Protein AF-A0A9E3TSV1-F1 (afdb_monomer)

Structure (mmCIF, N/CA/C/O backbone):
data_AF-A0A9E3TSV1-F1
#
_entry.id   AF-A0A9E3TSV1-F1
#
loop_
_atom_site.group_PDB
_atom_site.id
_atom_site.type_symbol
_atom_site.label_atom_id
_atom_site.label_alt_id
_atom_site.label_comp_id
_atom_site.label_asym_id
_atom_site.label_entity_id
_atom_site.label_seq_id
_atom_site.pdbx_PDB_ins_code
_atom_site.Cartn_x
_atom_site.Cartn_y
_atom_site.Cartn_z
_atom_site.occupancy
_atom_site.B_iso_or_equiv
_atom_site.auth_seq_id
_atom_site.auth_comp_id
_atom_site.auth_asym_id
_atom_site.auth_atom_id
_atom_site.pdbx_PDB_model_num
ATOM 1 N N . MET A 1 1 ? 39.739 -11.776 26.647 1.00 45.22 1 MET A N 1
ATOM 2 C CA . MET A 1 1 ? 40.502 -10.653 27.235 1.00 45.22 1 MET A CA 1
ATOM 3 C C . MET A 1 1 ? 39.520 -9.561 27.624 1.00 45.22 1 MET A C 1
ATOM 5 O O . MET A 1 1 ? 38.950 -8.926 26.751 1.00 45.22 1 MET A O 1
ATOM 9 N N . ALA A 1 2 ? 39.252 -9.423 28.921 1.00 38.94 2 ALA A N 1
ATOM 10 C CA . ALA A 1 2 ? 38.350 -8.419 29.477 1.00 38.94 2 ALA A CA 1
ATOM 11 C C . ALA A 1 2 ? 39.165 -7.205 29.941 1.00 38.94 2 ALA A C 1
ATOM 13 O O . ALA A 1 2 ? 40.192 -7.387 30.594 1.00 38.94 2 ALA A O 1
ATOM 14 N N . LYS A 1 3 ? 38.704 -5.981 29.655 1.00 47.94 3 LYS A N 1
ATOM 15 C CA . LYS A 1 3 ? 39.246 -4.773 30.289 1.00 47.94 3 LYS A CA 1
ATOM 16 C C . LYS A 1 3 ? 38.118 -3.946 30.897 1.00 47.94 3 LYS A C 1
ATOM 18 O O . LYS A 1 3 ? 37.393 -3.222 30.229 1.00 47.94 3 LYS A O 1
ATOM 23 N N . LYS A 1 4 ? 37.996 -4.144 32.205 1.00 44.44 4 LYS A N 1
ATOM 24 C CA . LYS A 1 4 ? 37.265 -3.368 33.202 1.00 44.44 4 LYS A CA 1
ATOM 25 C C . LYS A 1 4 ? 38.044 -2.073 33.455 1.00 44.44 4 LYS A C 1
ATOM 27 O O . LYS A 1 4 ? 39.245 -2.150 33.700 1.00 44.44 4 LYS A O 1
ATOM 32 N N . VAL A 1 5 ? 37.383 -0.917 33.444 1.00 55.44 5 VAL A N 1
ATOM 33 C CA . VAL A 1 5 ? 37.918 0.315 34.045 1.00 55.44 5 VAL A CA 1
ATOM 34 C C . VAL A 1 5 ? 36.864 0.900 34.977 1.00 55.44 5 VAL A C 1
ATOM 36 O O . VAL A 1 5 ? 35.665 0.853 34.718 1.00 55.44 5 VAL A O 1
ATOM 39 N N . VAL A 1 6 ? 37.368 1.314 36.131 1.00 48.25 6 VAL A N 1
ATOM 40 C CA . VAL A 1 6 ? 36.706 1.549 37.407 1.00 48.25 6 VAL A CA 1
ATOM 41 C C . VAL A 1 6 ? 36.537 3.054 37.650 1.00 48.25 6 VAL A C 1
ATOM 43 O O . VAL A 1 6 ? 37.326 3.862 37.175 1.00 48.25 6 VAL A O 1
ATOM 46 N N . ARG A 1 7 ? 35.488 3.360 38.422 1.00 49.97 7 ARG A N 1
ATOM 47 C CA . ARG A 1 7 ? 35.055 4.627 39.044 1.00 49.97 7 ARG A CA 1
ATOM 48 C C . ARG A 1 7 ? 36.145 5.504 39.689 1.00 49.97 7 ARG A C 1
ATOM 50 O O . ARG A 1 7 ? 37.043 4.965 40.327 1.00 49.97 7 ARG A O 1
ATOM 57 N N . ARG A 1 8 ? 35.868 6.817 39.764 1.00 36.94 8 ARG A N 1
ATOM 58 C CA . ARG A 1 8 ? 35.751 7.670 40.990 1.00 36.94 8 ARG A CA 1
ATOM 59 C C . ARG A 1 8 ? 35.320 9.083 40.548 1.00 36.94 8 ARG A C 1
ATOM 61 O O . ARG A 1 8 ? 35.826 9.524 39.529 1.00 36.94 8 ARG A O 1
ATOM 68 N N . GLY A 1 9 ? 34.287 9.726 41.107 1.00 36.03 9 GLY A N 1
ATOM 69 C CA . GLY A 1 9 ? 34.198 10.375 42.441 1.00 36.03 9 GLY A CA 1
ATOM 70 C C . GLY A 1 9 ? 34.283 11.904 42.220 1.00 36.03 9 GLY A C 1
ATOM 71 O O . GLY A 1 9 ? 34.920 12.291 41.252 1.00 36.03 9 GLY A O 1
ATOM 72 N N . GLU A 1 10 ? 33.710 12.863 42.946 1.00 36.84 10 GLU A N 1
ATOM 73 C CA . GLU A 1 10 ? 32.908 13.018 44.170 1.00 36.84 10 GLU A CA 1
ATOM 74 C C . GLU A 1 10 ? 32.405 14.489 44.190 1.00 36.84 10 GLU A C 1
ATOM 76 O O . GLU A 1 10 ? 32.941 15.324 43.462 1.00 36.84 10 GLU A O 1
ATOM 81 N N . GLY A 1 11 ? 31.459 14.806 45.086 1.00 35.88 11 GLY A N 1
ATOM 82 C CA . GLY A 1 11 ? 31.164 16.166 45.584 1.00 35.88 11 GLY A CA 1
ATOM 83 C C . GLY A 1 11 ? 29.898 16.809 44.998 1.00 35.88 11 GLY A C 1
ATOM 84 O O . GLY A 1 11 ? 29.701 16.795 43.793 1.00 35.88 11 GLY A O 1
ATOM 85 N N . GLY A 1 12 ? 28.977 17.396 45.762 1.00 35.94 12 GLY A N 1
ATOM 86 C CA . GLY A 1 12 ? 28.932 17.723 47.186 1.00 35.94 12 GLY A CA 1
ATOM 87 C C . GLY A 1 12 ? 27.579 18.380 47.518 1.00 35.94 12 GLY A C 1
ATOM 88 O O . GLY A 1 12 ? 26.866 18.835 46.626 1.00 35.94 12 GLY A O 1
ATOM 89 N N . GLU A 1 13 ? 27.235 18.350 48.802 1.00 40.41 13 GLU A N 1
ATOM 90 C CA . GLU A 1 13 ? 25.996 18.792 49.459 1.00 40.41 13 GLU A CA 1
ATOM 91 C C . GLU A 1 13 ? 25.586 20.259 49.237 1.00 40.41 13 GLU A C 1
ATOM 93 O O . GLU A 1 13 ? 26.436 21.138 49.130 1.00 40.41 13 GLU A O 1
ATOM 98 N N . ALA A 1 14 ? 24.281 20.539 49.373 1.00 40.69 14 ALA A N 1
ATOM 99 C CA . ALA A 1 14 ? 23.813 21.639 50.221 1.00 40.69 14 ALA A CA 1
ATOM 100 C C . ALA A 1 14 ? 22.362 21.425 50.688 1.00 40.69 14 ALA A C 1
ATOM 102 O O . ALA A 1 14 ? 21.467 21.060 49.929 1.00 40.69 14 ALA A O 1
ATOM 103 N N . VAL A 1 15 ? 22.191 21.673 51.981 1.00 41.03 15 VAL A N 1
ATOM 104 C CA . VAL A 1 15 ? 21.012 21.558 52.841 1.00 41.03 15 VAL A CA 1
ATOM 105 C C . VAL A 1 15 ? 20.066 22.753 52.654 1.00 41.03 15 VAL A C 1
ATOM 107 O O . VAL A 1 15 ? 20.521 23.879 52.472 1.00 41.03 15 VAL A O 1
ATOM 110 N N . GLY A 1 16 ? 18.756 22.532 52.799 1.00 38.97 16 GLY A N 1
ATOM 111 C CA . GLY A 1 16 ? 17.748 23.592 52.893 1.00 38.97 16 GLY A CA 1
ATOM 112 C C . GLY A 1 16 ? 16.517 23.141 53.679 1.00 38.97 16 GLY A C 1
ATOM 113 O O . GLY A 1 16 ? 15.603 22.542 53.125 1.00 38.97 16 GLY A O 1
ATOM 114 N N . SER A 1 17 ? 16.541 23.408 54.985 1.00 35.31 17 SER A N 1
ATOM 115 C CA . SER A 1 17 ? 15.476 23.199 55.975 1.00 35.31 17 SER A CA 1
ATOM 116 C C . SER A 1 17 ? 14.467 24.358 55.964 1.00 35.31 17 SER A C 1
ATOM 118 O O . SER A 1 17 ? 14.872 25.513 55.853 1.00 35.31 17 SER A O 1
ATOM 120 N N . GLY A 1 18 ? 13.173 24.069 56.137 1.00 37.28 18 GLY A N 1
ATOM 121 C CA . GLY A 1 18 ? 12.127 25.074 56.370 1.00 37.28 18 GLY A CA 1
ATOM 122 C C . GLY A 1 18 ? 10.747 24.434 56.547 1.00 37.28 18 GLY A C 1
ATOM 123 O O . GLY A 1 18 ? 10.148 23.983 55.578 1.00 37.28 18 GLY A O 1
ATOM 124 N N . GLY A 1 19 ? 10.293 24.338 57.800 1.00 37.25 19 GLY A N 1
ATOM 125 C CA . GLY A 1 19 ? 9.115 23.587 58.250 1.00 37.25 19 GLY A CA 1
ATOM 126 C C . GLY A 1 19 ? 7.728 24.213 57.986 1.00 37.25 19 GLY A C 1
ATOM 127 O O . GLY A 1 19 ? 7.607 25.201 57.264 1.00 37.25 19 GLY A O 1
ATOM 128 N N . PRO A 1 20 ? 6.667 23.611 58.566 1.00 43.06 20 PRO A N 1
ATOM 129 C CA . PRO A 1 20 ? 5.281 23.753 58.124 1.00 43.06 20 PRO A CA 1
ATOM 130 C C . PRO A 1 20 ? 4.513 24.848 58.882 1.00 43.06 20 PRO A C 1
ATOM 132 O O . PRO A 1 20 ? 4.603 24.955 60.103 1.00 43.06 20 PRO A O 1
ATOM 135 N N . GLY A 1 21 ? 3.698 25.619 58.160 1.00 38.06 21 GLY A N 1
ATOM 136 C CA . GLY A 1 21 ? 2.739 26.565 58.732 1.00 38.06 21 GLY A CA 1
ATOM 137 C C . GLY A 1 21 ? 1.307 26.083 58.525 1.00 38.06 21 GLY A C 1
ATOM 138 O O . GLY A 1 21 ? 0.791 26.136 57.413 1.00 38.06 21 GLY A O 1
ATOM 139 N N . ALA A 1 22 ? 0.670 25.623 59.599 1.00 40.12 22 ALA A N 1
ATOM 140 C CA . ALA A 1 22 ? -0.772 25.429 59.684 1.00 40.12 22 ALA A CA 1
ATOM 141 C C . ALA A 1 22 ? -1.413 26.704 60.249 1.00 40.12 22 ALA A C 1
ATOM 143 O O . ALA A 1 22 ? -1.036 27.123 61.340 1.00 40.12 22 ALA A O 1
ATOM 144 N N . VAL A 1 23 ? -2.397 27.289 59.554 1.00 44.28 23 VAL A N 1
ATOM 145 C CA . VAL A 1 23 ? -3.384 28.200 60.159 1.00 44.28 23 VAL A CA 1
ATOM 146 C C . VAL A 1 23 ? -4.762 27.945 59.536 1.00 44.28 23 VAL A C 1
ATOM 148 O O . VAL A 1 23 ? -4.936 27.905 58.322 1.00 44.28 23 VAL A O 1
ATOM 151 N N . THR A 1 24 ? -5.701 27.714 60.444 1.00 42.81 24 THR A N 1
ATOM 152 C CA . THR A 1 24 ? -7.135 27.395 60.374 1.00 42.81 24 THR A CA 1
ATOM 153 C C . THR A 1 24 ? -8.031 28.564 59.890 1.00 42.81 24 THR A C 1
ATOM 155 O O . THR A 1 24 ? -7.520 29.647 59.614 1.00 42.81 24 THR A O 1
ATOM 158 N N . PRO A 1 25 ? -9.359 28.355 59.727 1.00 44.09 25 PRO A N 1
ATOM 159 C CA . PRO A 1 25 ? -10.191 29.028 58.732 1.00 44.09 25 PRO A CA 1
ATOM 160 C C . PRO A 1 25 ? -10.832 30.327 59.234 1.00 44.09 25 PRO A C 1
ATOM 162 O O . PRO A 1 25 ? -11.142 30.473 60.415 1.00 44.09 25 PRO A O 1
ATOM 165 N N . VAL A 1 26 ? -11.122 31.237 58.302 1.00 47.62 26 VAL A N 1
ATOM 166 C CA . VAL A 1 26 ? -11.967 32.412 58.548 1.00 47.62 26 VAL A CA 1
ATOM 167 C C . VAL A 1 26 ? -13.401 32.075 58.149 1.00 47.62 26 VAL A C 1
ATOM 169 O O . VAL A 1 26 ? -13.743 32.000 56.971 1.00 47.62 26 VAL A O 1
ATOM 172 N N . THR A 1 27 ? -14.244 31.867 59.154 1.00 40.66 27 THR A N 1
ATOM 173 C CA . THR A 1 27 ? -15.702 31.958 59.052 1.00 40.66 27 THR A CA 1
ATOM 174 C C . THR A 1 27 ? -16.114 33.423 58.983 1.00 40.66 27 THR A C 1
ATOM 176 O O . THR A 1 27 ? -15.693 34.205 59.834 1.00 40.66 27 THR A O 1
ATOM 179 N N . ASN A 1 28 ? -16.995 33.781 58.049 1.00 43.16 28 ASN A N 1
ATOM 180 C CA . ASN A 1 28 ? -17.776 35.009 58.149 1.00 43.16 28 ASN A CA 1
ATOM 181 C C . ASN A 1 28 ? -19.247 34.701 57.807 1.00 43.16 28 ASN A C 1
ATOM 183 O O . ASN A 1 28 ? -19.528 34.311 56.672 1.00 43.16 28 ASN A O 1
ATOM 187 N N . PRO A 1 29 ? -20.178 34.807 58.772 1.00 48.12 29 PRO A N 1
ATOM 188 C CA . PRO A 1 29 ? -21.613 34.794 58.527 1.00 48.12 29 PRO A CA 1
ATOM 189 C C . PRO A 1 29 ? -22.121 36.233 58.342 1.00 48.12 29 PRO A C 1
ATOM 191 O O . PRO A 1 29 ? -21.523 37.150 58.886 1.00 48.12 29 PRO A O 1
ATOM 194 N N . LEU A 1 30 ? -23.216 36.399 57.595 1.00 40.94 30 LEU A N 1
ATOM 195 C CA . LEU A 1 30 ? -24.138 37.551 57.467 1.00 40.94 30 LEU A CA 1
ATOM 196 C C . LEU A 1 30 ? -24.486 37.704 55.976 1.00 40.94 30 LEU A C 1
ATOM 198 O O . LEU A 1 30 ? -23.606 37.657 55.130 1.00 40.94 30 LEU A O 1
ATOM 202 N N . ALA A 1 31 ? -25.707 37.965 55.541 1.00 42.84 31 ALA A N 1
ATOM 203 C CA . ALA A 1 31 ? -27.022 37.996 56.153 1.00 42.84 31 ALA A CA 1
ATOM 204 C C . ALA A 1 31 ? -28.009 38.069 54.977 1.00 42.84 31 ALA A C 1
ATOM 206 O O . ALA A 1 31 ? -27.686 38.596 53.911 1.00 42.84 31 ALA A O 1
ATOM 207 N N . ALA A 1 32 ? -29.203 37.528 55.187 1.00 45.44 32 ALA A N 1
ATOM 208 C CA . ALA A 1 32 ? -30.318 37.572 54.259 1.00 45.44 32 ALA A CA 1
ATOM 209 C C . ALA A 1 32 ? -30.683 39.005 53.835 1.00 45.44 32 ALA A C 1
ATOM 211 O O . ALA A 1 32 ? -30.654 39.930 54.650 1.00 45.44 32 ALA A O 1
ATOM 212 N N . ARG A 1 33 ? -31.141 39.164 52.589 1.00 42.50 33 ARG A N 1
ATOM 213 C CA . ARG A 1 33 ? -32.091 40.226 52.255 1.00 42.50 33 ARG A CA 1
ATOM 214 C C . ARG A 1 33 ? -33.046 39.768 51.159 1.00 42.50 33 ARG A C 1
ATOM 216 O O . ARG A 1 33 ? -32.698 39.730 49.985 1.00 42.50 33 ARG A O 1
ATOM 223 N N . ASP A 1 34 ? -34.248 39.428 51.611 1.00 45.56 34 ASP A N 1
ATOM 224 C CA . ASP A 1 34 ? -35.466 39.325 50.822 1.00 45.56 34 ASP A CA 1
ATOM 225 C C . ASP A 1 34 ? -35.766 40.649 50.113 1.00 45.56 34 ASP A C 1
ATOM 227 O O . ASP A 1 34 ? -35.905 41.693 50.754 1.00 45.56 34 ASP A O 1
ATOM 231 N N . THR A 1 35 ? -35.955 40.577 48.800 1.00 48.56 35 THR A N 1
ATOM 232 C CA . THR A 1 35 ? -36.803 41.505 48.046 1.00 48.56 35 THR A CA 1
ATOM 233 C C . THR A 1 35 ? -37.527 40.698 46.975 1.00 48.56 35 THR A C 1
ATOM 235 O O . THR A 1 35 ? -36.969 40.414 45.918 1.00 48.56 35 THR A O 1
ATOM 238 N N . ALA A 1 36 ? -38.757 40.285 47.284 1.00 44.09 36 ALA A N 1
ATOM 239 C CA . ALA A 1 36 ? -39.680 39.684 46.332 1.00 44.09 36 ALA A CA 1
ATOM 240 C C . ALA A 1 36 ? -40.252 40.779 45.415 1.00 44.09 36 ALA A C 1
ATOM 242 O O . ALA A 1 36 ? -40.918 41.703 45.883 1.00 44.09 36 ALA A O 1
ATOM 243 N N . ASP A 1 37 ? -39.976 40.671 44.117 1.00 50.94 37 ASP A N 1
ATOM 244 C CA . ASP A 1 37 ? -40.552 41.499 43.055 1.00 50.94 37 ASP A CA 1
ATOM 245 C C . ASP A 1 37 ? -41.788 40.778 42.469 1.00 50.94 37 ASP A C 1
ATOM 247 O O . ASP A 1 37 ? -41.654 39.652 41.984 1.00 50.94 37 ASP A O 1
ATOM 251 N N . PRO A 1 38 ? -43.006 41.353 42.512 1.00 52.19 38 PRO A N 1
ATOM 252 C CA . PRO A 1 38 ? -44.233 40.655 42.123 1.00 52.19 38 PRO A CA 1
ATOM 253 C C . PRO A 1 38 ? -44.540 40.695 40.611 1.00 52.19 38 PRO A C 1
ATOM 255 O O . PRO A 1 38 ? -45.707 40.652 40.218 1.00 52.19 38 PRO A O 1
ATOM 258 N N . ARG A 1 39 ? -43.535 40.782 39.729 1.00 53.50 39 ARG A N 1
ATOM 259 C CA . ARG A 1 39 ? -43.742 40.811 38.264 1.00 53.50 39 ARG A CA 1
ATOM 260 C C . ARG A 1 39 ? -42.806 39.881 37.496 1.00 53.50 39 ARG A C 1
ATOM 262 O O . ARG A 1 39 ? -42.100 40.303 36.585 1.00 53.50 39 ARG A O 1
ATOM 269 N N . THR A 1 40 ? -42.834 38.593 37.822 1.00 47.34 40 THR A N 1
ATOM 270 C CA . THR A 1 40 ? -42.176 37.563 37.006 1.00 47.34 40 THR A CA 1
ATOM 271 C C . THR A 1 40 ? -43.185 36.940 36.030 1.00 47.34 40 THR A C 1
ATOM 273 O O . THR A 1 40 ? -44.239 36.481 36.476 1.00 47.34 40 THR A O 1
ATOM 276 N N . PRO A 1 41 ? -42.905 36.904 34.712 1.00 51.75 41 PRO A N 1
ATOM 277 C CA . PRO A 1 41 ? -43.693 36.131 33.758 1.00 51.75 41 PRO A CA 1
ATOM 278 C C . PRO A 1 41 ? -43.673 34.660 34.173 1.00 51.75 41 PRO A C 1
ATOM 280 O O . PRO A 1 41 ? -42.615 34.127 34.509 1.00 51.75 41 PRO A O 1
ATOM 283 N N . THR A 1 42 ? -44.833 34.012 34.154 1.00 51.88 42 THR A N 1
ATOM 284 C CA . THR A 1 42 ? -44.990 32.576 34.386 1.00 51.88 42 THR A CA 1
ATOM 285 C C . THR A 1 42 ? -44.015 31.813 33.493 1.00 51.88 42 THR A C 1
ATOM 287 O O . THR A 1 42 ? -44.157 31.796 32.270 1.00 51.88 42 THR A O 1
ATOM 290 N N . ALA A 1 43 ? -42.993 31.220 34.111 1.00 54.66 43 ALA A N 1
ATOM 291 C CA . ALA A 1 43 ? -42.045 30.355 33.430 1.00 54.66 43 ALA A CA 1
ATOM 292 C C . ALA A 1 43 ? -42.811 29.219 32.727 1.00 54.66 43 ALA A C 1
ATOM 294 O O . ALA A 1 43 ? -43.754 28.678 33.319 1.00 54.66 43 ALA A O 1
ATOM 295 N N . PRO A 1 44 ? -42.443 28.847 31.486 1.00 58.50 44 PRO A N 1
ATOM 296 C CA . PRO A 1 44 ? -43.014 27.673 30.849 1.00 58.50 44 PRO A CA 1
ATOM 297 C C . PRO A 1 44 ? -42.768 26.467 31.754 1.00 58.50 44 PRO A C 1
ATOM 299 O O . PRO A 1 44 ? -41.653 26.252 32.235 1.00 58.50 44 PRO A O 1
ATOM 302 N N . THR A 1 45 ? -43.842 25.726 32.022 1.00 51.25 45 THR A N 1
ATOM 303 C CA . THR A 1 45 ? -43.836 24.478 32.781 1.00 51.25 45 THR A CA 1
ATOM 304 C C . THR A 1 45 ? -42.652 23.628 32.322 1.00 51.25 45 THR A C 1
ATOM 306 O O . THR A 1 45 ? -42.559 23.362 31.121 1.00 51.25 45 THR A O 1
ATOM 309 N N . PRO A 1 46 ? -41.732 23.224 33.217 1.00 49.31 46 PRO A N 1
ATOM 310 C CA . PRO A 1 46 ? -40.653 22.339 32.829 1.00 49.31 46 PRO A CA 1
ATOM 311 C C . PRO A 1 46 ? -41.296 21.046 32.343 1.00 49.31 46 PRO A C 1
ATOM 313 O O . PRO A 1 46 ? -41.906 20.311 33.120 1.00 49.31 46 PRO A O 1
ATOM 316 N N . THR A 1 47 ? -41.206 20.797 31.039 1.00 50.03 47 THR A N 1
ATOM 317 C CA . THR A 1 47 ? -41.462 19.487 30.462 1.00 50.03 47 THR A CA 1
ATOM 318 C C . THR A 1 47 ? -40.555 18.538 31.227 1.00 50.03 47 THR A C 1
ATOM 320 O O . THR A 1 47 ? -39.331 18.641 31.134 1.00 50.03 47 THR A O 1
ATOM 323 N N . VAL A 1 48 ? -41.145 17.689 32.067 1.00 49.94 48 VAL A N 1
ATOM 324 C CA . VAL A 1 48 ? -40.426 16.617 32.746 1.00 49.94 48 VAL A CA 1
ATOM 325 C C . VAL A 1 48 ? -39.921 15.718 31.629 1.00 49.94 48 VAL A C 1
ATOM 327 O O . VAL A 1 48 ? -40.669 14.915 31.080 1.00 49.94 48 VAL A O 1
ATOM 330 N N . VAL A 1 49 ? -38.675 15.941 31.217 1.00 54.28 49 VAL A N 1
ATOM 331 C CA . VAL A 1 49 ? -37.936 15.009 30.379 1.00 54.28 49 VAL A CA 1
ATOM 332 C C . VAL A 1 49 ? -37.808 13.768 31.242 1.00 54.28 49 VAL A C 1
ATOM 334 O O . VAL A 1 49 ? -37.050 13.756 32.211 1.00 54.28 49 VAL A O 1
ATOM 337 N N . GLU A 1 50 ? -38.660 12.789 30.960 1.00 47.91 50 GLU A N 1
ATOM 338 C CA . GLU A 1 50 ? -38.633 11.463 31.554 1.00 47.91 50 GLU A CA 1
ATOM 339 C C . GLU A 1 50 ? -37.194 10.958 31.444 1.00 47.91 50 GLU A C 1
ATOM 341 O O . GLU A 1 50 ? -36.673 10.756 30.347 1.00 47.91 50 GLU A O 1
ATOM 346 N N . ALA A 1 51 ? -36.497 10.924 32.582 1.00 54.59 51 ALA A N 1
ATOM 347 C CA . ALA A 1 51 ? -35.090 10.582 32.626 1.00 54.59 51 ALA A CA 1
ATOM 348 C C . ALA A 1 51 ? -34.953 9.139 32.140 1.00 54.59 51 ALA A C 1
ATOM 350 O O . ALA A 1 51 ? -35.393 8.211 32.818 1.00 54.59 51 ALA A O 1
ATOM 351 N N . GLU A 1 52 ? -34.382 8.978 30.947 1.00 58.00 52 GLU A N 1
ATOM 352 C CA . GLU A 1 52 ? -34.079 7.689 30.339 1.00 58.00 52 GLU A CA 1
ATOM 353 C C . GLU A 1 52 ? -33.364 6.815 31.378 1.00 58.00 52 GLU A C 1
ATOM 355 O O . GLU A 1 52 ? -32.296 7.167 31.890 1.00 58.00 52 GLU A O 1
ATOM 360 N N . VAL A 1 53 ? -34.018 5.722 31.779 1.00 57.38 53 VAL A N 1
ATOM 361 C CA . VAL A 1 53 ? -33.545 4.849 32.854 1.00 57.38 53 VAL A CA 1
ATOM 362 C C . VAL A 1 53 ? -32.261 4.181 32.380 1.00 57.38 53 VAL A C 1
ATOM 364 O O . VAL A 1 53 ? -32.286 3.225 31.610 1.00 57.38 53 VAL A O 1
ATOM 367 N N . ALA A 1 54 ? -31.119 4.697 32.832 1.00 58.38 54 ALA A N 1
ATOM 368 C CA . ALA A 1 54 ? -29.823 4.122 32.518 1.00 58.38 54 ALA A CA 1
ATOM 369 C C . ALA A 1 54 ? -29.752 2.691 33.075 1.00 58.38 54 ALA A C 1
ATOM 371 O O . ALA A 1 54 ? -29.761 2.487 34.290 1.00 58.38 54 ALA A O 1
ATOM 372 N N . HIS A 1 55 ? -29.673 1.695 32.191 1.00 63.56 55 HIS A N 1
ATOM 373 C CA . HIS A 1 55 ? -29.446 0.306 32.572 1.00 63.56 55 HIS A CA 1
ATOM 374 C C . HIS A 1 55 ? -27.934 0.058 32.699 1.00 63.56 55 HIS A C 1
ATOM 376 O O . HIS A 1 55 ? -27.248 -0.028 31.677 1.00 63.56 55 HIS A O 1
ATOM 382 N N . PRO A 1 56 ? -27.372 -0.047 33.921 1.00 69.94 56 PRO A N 1
ATOM 383 C CA . PRO A 1 56 ? -25.945 -0.294 34.081 1.00 69.94 56 PRO A CA 1
ATOM 384 C C . PRO A 1 56 ? -25.578 -1.653 33.469 1.00 69.94 56 PRO A C 1
ATOM 386 O O . PRO A 1 56 ? -26.217 -2.666 33.762 1.00 69.94 56 PRO A O 1
ATOM 389 N N . ALA A 1 57 ? -24.544 -1.688 32.623 1.00 73.88 57 ALA A N 1
ATOM 390 C CA . ALA A 1 57 ? -24.112 -2.926 31.982 1.00 73.88 57 ALA A CA 1
ATOM 391 C C . ALA A 1 57 ? -23.748 -4.016 32.995 1.00 73.88 57 ALA A C 1
ATOM 393 O O . ALA A 1 57 ? -22.970 -3.810 33.932 1.00 73.88 57 ALA A O 1
ATOM 394 N N . THR A 1 58 ? -24.248 -5.219 32.726 1.00 83.62 58 THR A N 1
ATOM 395 C CA . THR A 1 58 ? -23.889 -6.434 33.463 1.00 83.62 58 THR A CA 1
ATOM 396 C C . THR A 1 58 ? -22.432 -6.822 33.205 1.00 83.62 58 THR A C 1
ATOM 398 O O . THR A 1 58 ? -21.878 -6.562 32.133 1.00 83.62 58 THR A O 1
ATOM 401 N N . ASP A 1 59 ? -21.795 -7.516 34.149 1.00 83.25 59 ASP A N 1
ATOM 402 C CA . ASP A 1 59 ? -20.392 -7.931 33.989 1.00 83.25 59 ASP A CA 1
ATOM 403 C C . ASP A 1 59 ? -20.184 -8.856 32.783 1.00 83.25 59 ASP A C 1
ATOM 405 O O . ASP A 1 59 ? -19.173 -8.759 32.088 1.00 83.25 59 ASP A O 1
ATOM 409 N N . LYS A 1 60 ? -21.191 -9.672 32.443 1.00 86.12 60 LYS A N 1
ATOM 410 C CA . LYS A 1 60 ? -21.193 -10.486 31.218 1.00 86.12 60 LYS A CA 1
ATOM 411 C C . LYS A 1 60 ? -21.083 -9.625 29.956 1.00 86.12 60 LYS A C 1
ATOM 413 O O . LYS A 1 60 ? -20.328 -9.972 29.050 1.00 86.12 60 LYS A O 1
ATOM 418 N N . GLN A 1 61 ? -21.792 -8.497 29.894 1.00 84.44 61 GLN A N 1
ATOM 419 C CA . GLN A 1 61 ? -21.734 -7.576 28.754 1.00 84.44 61 GLN A CA 1
ATOM 420 C C . GLN A 1 61 ? -20.373 -6.878 28.659 1.00 84.44 61 GLN A C 1
ATOM 422 O O . GLN A 1 61 ? -19.832 -6.762 27.562 1.00 84.44 61 GLN A O 1
ATOM 427 N N . LYS A 1 62 ? -19.782 -6.481 29.795 1.00 83.75 62 LYS A N 1
ATOM 428 C CA . LYS A 1 62 ? -18.432 -5.890 29.832 1.00 83.75 62 LYS A CA 1
ATOM 429 C C . LYS A 1 62 ? -17.378 -6.870 29.314 1.00 83.75 62 LYS A C 1
ATOM 431 O O . LYS A 1 62 ? -16.571 -6.500 28.465 1.00 83.75 62 LYS A O 1
ATOM 436 N N . ILE A 1 63 ? -17.421 -8.122 29.779 1.00 87.38 63 ILE A N 1
ATOM 437 C CA . ILE A 1 63 ? -16.516 -9.188 29.321 1.00 87.38 63 ILE A CA 1
ATOM 438 C C . ILE A 1 63 ? -16.712 -9.439 27.824 1.00 87.38 63 ILE A C 1
ATOM 440 O O . ILE A 1 63 ? -15.737 -9.494 27.081 1.00 87.38 63 ILE A O 1
ATOM 444 N N . THR A 1 64 ? -17.963 -9.527 27.364 1.00 88.19 64 THR A N 1
ATOM 445 C CA . THR A 1 64 ? -18.276 -9.748 25.943 1.00 88.19 64 THR A CA 1
ATOM 446 C C . THR A 1 64 ? -17.721 -8.624 25.067 1.00 88.19 64 THR A C 1
ATOM 448 O O . THR A 1 64 ? -17.079 -8.899 24.056 1.00 88.19 64 THR A O 1
ATOM 451 N N . LEU A 1 65 ? -17.905 -7.362 25.470 1.00 85.94 65 LEU A N 1
ATOM 452 C CA . LEU A 1 65 ? -17.376 -6.209 24.742 1.00 85.94 65 LEU A CA 1
ATOM 453 C C . LEU A 1 65 ? -15.841 -6.202 24.726 1.00 85.94 65 LEU A C 1
ATOM 455 O O . LEU A 1 65 ? -15.246 -5.947 23.683 1.00 85.94 65 LEU A O 1
ATOM 459 N N . ALA A 1 66 ? -15.194 -6.527 25.848 1.00 86.38 66 ALA A N 1
ATOM 460 C CA . ALA A 1 66 ? -13.737 -6.615 25.923 1.00 86.38 66 ALA A CA 1
ATOM 461 C C . ALA A 1 66 ? -13.177 -7.703 24.990 1.00 86.38 66 ALA A C 1
ATOM 463 O O . ALA A 1 66 ? -12.226 -7.450 24.250 1.00 86.38 66 ALA A O 1
ATOM 464 N N . VAL A 1 67 ? -13.798 -8.888 24.975 1.00 90.19 67 VAL A N 1
ATOM 465 C CA . VAL A 1 67 ? -13.430 -9.986 24.066 1.00 90.19 67 VAL A CA 1
ATOM 466 C C . VAL A 1 67 ? -13.636 -9.578 22.607 1.00 90.19 67 VAL A C 1
ATOM 468 O O . VAL A 1 67 ? -12.764 -9.829 21.780 1.00 90.19 67 VAL A O 1
ATOM 471 N N . LEU A 1 68 ? -14.747 -8.907 22.292 1.00 89.50 68 LEU A N 1
ATOM 472 C CA . LEU A 1 68 ? -15.033 -8.410 20.945 1.00 89.50 68 LEU A CA 1
ATOM 473 C C . LEU A 1 68 ? -13.969 -7.404 20.473 1.00 89.50 68 LEU A C 1
ATOM 475 O O . LEU A 1 68 ? -13.460 -7.531 19.361 1.00 89.50 68 LEU A O 1
ATOM 479 N N . LEU A 1 69 ? -13.618 -6.422 21.310 1.00 87.69 69 LEU A N 1
ATOM 480 C CA . LEU A 1 69 ? -12.587 -5.426 20.996 1.00 87.69 69 LEU A CA 1
ATOM 481 C C . LEU A 1 69 ? -11.229 -6.094 20.757 1.00 87.69 69 LEU A C 1
ATOM 483 O O . LEU A 1 69 ? -10.562 -5.798 19.769 1.00 87.69 69 LEU A O 1
ATOM 487 N N . LEU A 1 70 ? -10.852 -7.042 21.618 1.00 89.62 70 LEU A N 1
ATOM 488 C CA . LEU A 1 70 ? -9.604 -7.791 21.488 1.00 89.62 70 LEU A CA 1
ATOM 489 C C . LEU A 1 70 ? -9.573 -8.622 20.198 1.00 89.62 70 LEU A C 1
ATOM 491 O O . LEU A 1 70 ? -8.568 -8.607 19.486 1.00 89.62 70 LEU A O 1
ATOM 495 N N . LEU A 1 71 ? -10.675 -9.298 19.858 1.00 91.50 71 LEU A N 1
ATOM 496 C CA . LEU A 1 71 ? -10.793 -10.074 18.623 1.00 91.50 71 LEU A CA 1
ATOM 497 C C . LEU A 1 71 ? -10.624 -9.179 17.393 1.00 91.50 71 LEU A C 1
ATOM 499 O O . LEU A 1 71 ? -9.848 -9.512 16.498 1.00 91.50 71 LEU A O 1
ATOM 503 N N . TRP A 1 72 ? -11.274 -8.014 17.370 1.00 88.25 72 TRP A N 1
ATOM 504 C CA . TRP A 1 72 ? -11.092 -7.050 16.287 1.00 88.25 72 TRP A CA 1
ATOM 505 C C . TRP A 1 72 ? -9.650 -6.559 16.164 1.00 88.25 72 TRP A C 1
ATOM 507 O O . TRP A 1 72 ? -9.152 -6.419 15.048 1.00 88.25 72 TRP A O 1
ATOM 517 N N . THR A 1 73 ? -8.962 -6.309 17.280 1.00 89.19 73 THR A N 1
ATOM 518 C CA . THR A 1 73 ? -7.546 -5.923 17.256 1.00 89.19 73 THR A CA 1
ATOM 519 C C . THR A 1 73 ? -6.676 -7.026 16.663 1.00 89.19 73 THR A C 1
ATOM 521 O O . THR A 1 73 ? -5.849 -6.734 15.802 1.00 89.19 73 THR A O 1
ATOM 524 N N . ILE A 1 74 ? -6.884 -8.288 17.056 1.00 92.38 74 ILE A N 1
ATOM 525 C CA . ILE A 1 74 ? -6.143 -9.427 16.492 1.00 92.38 74 ILE A CA 1
ATOM 526 C C . ILE A 1 74 ? -6.379 -9.527 14.984 1.00 92.3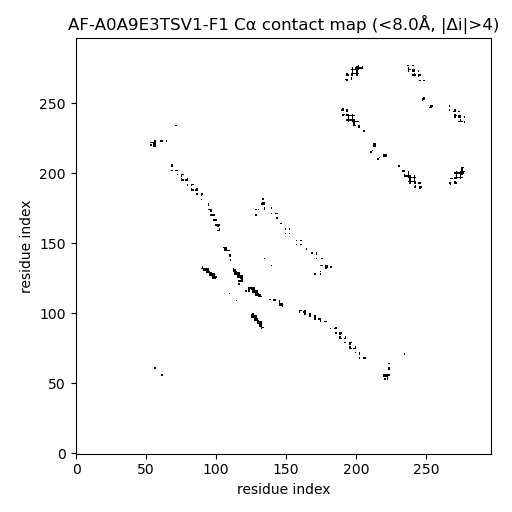8 74 ILE A C 1
ATOM 528 O O . ILE A 1 74 ? -5.417 -9.611 14.223 1.00 92.38 74 ILE A O 1
ATOM 532 N N . VAL A 1 75 ? -7.639 -9.462 14.541 1.00 91.31 75 VAL A N 1
ATOM 533 C CA . VAL A 1 75 ? -7.988 -9.494 13.112 1.00 91.31 75 VAL A CA 1
ATOM 534 C C . VAL A 1 75 ? -7.327 -8.331 12.368 1.00 91.31 75 VAL A C 1
ATOM 536 O O . VAL A 1 75 ? -6.746 -8.536 11.306 1.00 91.31 75 VAL A O 1
ATOM 539 N N . SER A 1 76 ? -7.338 -7.125 12.940 1.00 87.62 76 SER A N 1
ATOM 540 C CA . SER A 1 76 ? -6.691 -5.947 12.352 1.00 87.62 76 SER A CA 1
ATOM 541 C C . SER A 1 76 ? -5.185 -6.115 12.184 1.00 87.62 76 SER A C 1
ATOM 543 O O . SER A 1 76 ? -4.645 -5.761 11.138 1.00 87.62 76 SER A O 1
ATOM 545 N N . LEU A 1 77 ? -4.499 -6.625 13.209 1.00 90.25 77 LEU A N 1
ATOM 546 C CA . LEU A 1 77 ? -3.053 -6.844 13.174 1.00 90.25 77 LEU A CA 1
ATOM 547 C C . LEU A 1 77 ? -2.684 -7.952 12.188 1.00 90.25 77 LEU A C 1
ATOM 549 O O . LEU A 1 77 ? -1.708 -7.815 11.455 1.00 90.25 77 LEU A O 1
ATOM 553 N N . PHE A 1 78 ? -3.489 -9.012 12.127 1.00 92.75 78 PHE A N 1
ATOM 554 C CA . PHE A 1 78 ? -3.315 -10.089 11.160 1.00 92.75 78 PHE A CA 1
ATOM 555 C C . PHE A 1 78 ? -3.459 -9.582 9.718 1.00 92.75 78 PHE A C 1
ATOM 557 O O . PHE A 1 78 ? -2.574 -9.811 8.895 1.00 92.75 78 PHE A O 1
ATOM 564 N N . LEU A 1 79 ? -4.520 -8.823 9.422 1.00 90.12 79 LEU A N 1
ATOM 565 C CA . LEU A 1 79 ? -4.727 -8.221 8.101 1.00 90.12 79 LEU A CA 1
ATOM 566 C C . LEU A 1 79 ? -3.617 -7.225 7.736 1.00 90.12 79 LEU A C 1
ATOM 568 O O . LEU A 1 79 ? -3.146 -7.234 6.599 1.00 90.12 79 LEU A O 1
ATOM 572 N N . ALA A 1 80 ? -3.155 -6.412 8.692 1.00 88.00 80 ALA A N 1
ATOM 573 C CA . ALA A 1 80 ? -2.022 -5.509 8.488 1.00 88.00 80 ALA A CA 1
ATOM 574 C C . ALA A 1 80 ? -0.731 -6.278 8.164 1.00 88.00 80 ALA A C 1
ATOM 576 O O . ALA A 1 80 ? -0.009 -5.898 7.245 1.00 88.00 80 ALA A O 1
ATOM 577 N N . GLY A 1 81 ? -0.461 -7.377 8.878 1.00 88.81 81 GLY A N 1
ATOM 578 C CA . GLY A 1 81 ? 0.679 -8.257 8.616 1.00 88.81 81 GLY A CA 1
ATOM 579 C C . GLY A 1 81 ? 0.632 -8.850 7.208 1.00 88.81 81 GLY A C 1
ATOM 580 O O . GLY A 1 81 ? 1.591 -8.709 6.454 1.00 88.81 81 GLY A O 1
ATOM 581 N N . MET A 1 82 ? -0.516 -9.405 6.807 1.00 89.50 82 MET A N 1
ATOM 582 C CA . MET A 1 82 ? -0.711 -9.922 5.447 1.00 89.50 82 MET A CA 1
ATOM 583 C C . MET A 1 82 ? -0.526 -8.839 4.377 1.00 89.50 82 MET A C 1
ATOM 585 O O . MET A 1 82 ? 0.096 -9.086 3.344 1.00 89.50 82 MET A O 1
ATOM 589 N N . ALA A 1 83 ? -1.060 -7.635 4.600 1.00 86.25 83 ALA A N 1
ATOM 590 C CA . ALA A 1 83 ? -0.897 -6.518 3.673 1.00 86.25 83 ALA A CA 1
ATOM 591 C C . ALA A 1 83 ? 0.575 -6.087 3.559 1.00 86.25 83 ALA A C 1
ATOM 593 O O . ALA A 1 83 ? 1.046 -5.814 2.456 1.00 86.25 83 ALA A O 1
ATOM 594 N N . LEU A 1 84 ? 1.316 -6.081 4.671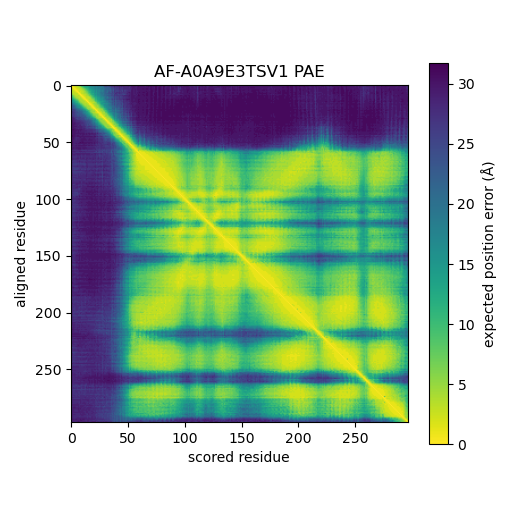 1.00 86.88 84 LEU A N 1
ATOM 595 C CA . LEU A 1 84 ? 2.738 -5.747 4.695 1.00 86.88 84 LEU A CA 1
ATOM 596 C C . LEU A 1 84 ? 3.587 -6.793 3.963 1.00 86.88 84 LEU A C 1
ATOM 598 O O . LEU A 1 84 ? 4.445 -6.419 3.168 1.00 86.88 84 LEU A O 1
ATOM 602 N N . GLU A 1 85 ? 3.330 -8.085 4.176 1.00 87.94 85 GLU A N 1
ATOM 603 C CA . GLU A 1 85 ? 4.006 -9.164 3.444 1.00 87.94 85 GLU A CA 1
ATOM 604 C C . GLU A 1 85 ? 3.761 -9.050 1.938 1.00 87.94 85 GLU A C 1
ATOM 606 O O . GLU A 1 85 ? 4.692 -9.158 1.139 1.00 87.94 85 GLU A O 1
ATOM 611 N N . ARG A 1 86 ? 2.517 -8.761 1.537 1.00 85.19 86 ARG A N 1
ATOM 612 C CA . ARG A 1 86 ? 2.169 -8.518 0.131 1.00 85.19 86 ARG A CA 1
ATOM 613 C C . ARG A 1 86 ? 2.904 -7.307 -0.431 1.00 85.19 86 ARG A C 1
ATOM 615 O O . ARG A 1 86 ? 3.446 -7.397 -1.527 1.00 85.19 86 ARG A O 1
ATOM 622 N N . LEU A 1 87 ? 2.965 -6.208 0.317 1.00 83.88 87 LEU A N 1
ATOM 623 C CA . LEU A 1 87 ? 3.681 -4.996 -0.080 1.00 83.88 87 LEU A CA 1
ATOM 624 C C . LEU A 1 87 ? 5.179 -5.269 -0.280 1.00 83.88 87 LEU A C 1
ATOM 626 O O . LEU A 1 87 ? 5.760 -4.864 -1.287 1.00 83.88 87 LEU A O 1
ATOM 630 N N . GLN A 1 88 ? 5.802 -5.992 0.653 1.00 83.94 88 GLN A N 1
ATOM 631 C CA . GLN A 1 88 ? 7.214 -6.369 0.569 1.00 83.94 88 GLN A CA 1
ATOM 632 C C . GLN A 1 88 ? 7.483 -7.294 -0.620 1.00 83.94 88 GLN A C 1
ATOM 634 O O . GLN A 1 88 ? 8.424 -7.050 -1.375 1.00 83.94 88 GLN A O 1
ATOM 639 N N . ALA A 1 89 ? 6.634 -8.305 -0.827 1.00 83.00 89 ALA A N 1
ATOM 640 C CA . ALA A 1 89 ? 6.755 -9.234 -1.947 1.00 83.00 89 ALA A CA 1
ATOM 641 C C . ALA A 1 89 ? 6.650 -8.521 -3.303 1.00 83.00 89 ALA A C 1
ATOM 643 O O . ALA A 1 89 ? 7.419 -8.815 -4.210 1.00 83.00 89 ALA A O 1
ATOM 644 N N . VAL A 1 90 ? 5.733 -7.558 -3.429 1.00 78.50 90 VAL A N 1
ATOM 645 C CA . VAL A 1 90 ? 5.550 -6.761 -4.652 1.00 78.50 90 VAL A CA 1
ATOM 646 C C . VAL A 1 90 ? 6.720 -5.797 -4.866 1.00 78.50 90 VAL A C 1
ATOM 648 O O . VAL A 1 90 ? 7.195 -5.653 -5.986 1.00 78.50 90 VAL A O 1
ATOM 651 N N . THR A 1 91 ? 7.232 -5.172 -3.802 1.00 76.88 91 THR A N 1
ATOM 652 C CA . THR A 1 91 ? 8.359 -4.223 -3.896 1.00 76.88 91 THR A CA 1
ATOM 653 C C . THR A 1 91 ? 9.655 -4.903 -4.348 1.00 76.88 91 THR A C 1
ATOM 655 O O . THR A 1 91 ? 10.464 -4.288 -5.039 1.00 76.88 91 THR A O 1
ATOM 658 N N . MET A 1 92 ? 9.845 -6.169 -3.970 1.00 80.19 92 MET A N 1
ATOM 659 C CA . MET A 1 92 ? 11.030 -6.971 -4.302 1.00 80.19 92 MET A CA 1
ATOM 660 C C . MET A 1 92 ? 10.818 -7.892 -5.512 1.00 80.19 92 MET A C 1
ATOM 662 O O . MET A 1 92 ? 11.662 -8.746 -5.777 1.00 80.19 92 MET A O 1
ATOM 666 N N . ALA A 1 93 ? 9.693 -7.774 -6.223 1.00 84.19 93 ALA A N 1
ATOM 667 C CA . ALA A 1 93 ? 9.404 -8.642 -7.353 1.00 84.19 93 ALA A CA 1
ATOM 668 C C . ALA A 1 93 ? 10.278 -8.286 -8.565 1.00 84.19 93 ALA A C 1
ATOM 670 O O . ALA A 1 93 ? 10.384 -7.122 -8.965 1.00 84.19 93 ALA A O 1
ATOM 671 N N . ASP A 1 94 ? 10.858 -9.321 -9.168 1.00 88.81 94 ASP A N 1
ATOM 672 C CA . ASP A 1 94 ? 11.544 -9.229 -10.449 1.00 88.81 94 ASP A CA 1
ATOM 673 C C . ASP A 1 94 ? 10.507 -9.225 -11.578 1.00 88.81 94 ASP A C 1
ATOM 675 O O . ASP A 1 94 ? 9.737 -10.175 -11.746 1.00 88.81 94 ASP A O 1
ATOM 679 N N . ILE A 1 95 ? 10.501 -8.166 -12.382 1.00 89.88 95 ILE A N 1
ATOM 680 C CA . ILE A 1 95 ? 9.689 -8.086 -13.594 1.00 89.88 95 ILE A CA 1
ATOM 681 C C . ILE A 1 95 ? 10.544 -8.603 -14.738 1.00 89.88 95 ILE A C 1
ATOM 683 O O . ILE A 1 95 ? 11.597 -8.040 -15.021 1.00 89.88 95 ILE A O 1
ATOM 687 N N . THR A 1 96 ? 10.092 -9.677 -15.377 1.00 91.19 96 THR A N 1
ATOM 688 C CA . THR A 1 96 ? 10.818 -10.356 -16.454 1.00 91.19 96 THR A CA 1
ATOM 689 C C . THR A 1 96 ? 10.016 -10.285 -17.745 1.00 91.19 96 THR A C 1
ATOM 691 O O . THR A 1 96 ? 8.825 -10.597 -17.740 1.00 91.19 96 THR A O 1
ATOM 694 N N . VAL A 1 97 ? 10.664 -9.892 -18.839 1.00 93.19 97 VAL A N 1
ATOM 695 C CA . VAL A 1 97 ? 10.072 -9.823 -20.181 1.00 93.19 97 VAL A CA 1
ATOM 696 C C . VAL A 1 97 ? 10.991 -10.517 -21.179 1.00 93.19 97 VAL A C 1
ATOM 698 O O . VAL A 1 97 ? 12.213 -10.379 -21.111 1.00 93.19 97 VAL A O 1
ATOM 701 N N . GLU A 1 98 ? 10.397 -11.275 -22.098 1.00 92.31 98 GLU A N 1
ATOM 702 C CA . GLU A 1 98 ? 11.117 -11.901 -23.206 1.00 92.31 98 GLU A CA 1
ATOM 703 C C . GLU A 1 98 ? 11.585 -10.840 -24.202 1.00 92.31 98 GLU A C 1
ATOM 705 O O . GLU A 1 98 ? 10.816 -9.988 -24.642 1.00 92.31 98 GLU A O 1
ATOM 710 N N . TRP A 1 99 ? 12.847 -10.928 -24.602 1.00 91.56 99 TRP A N 1
ATOM 711 C CA . TRP A 1 99 ? 13.410 -10.109 -25.656 1.00 91.56 99 TRP A CA 1
ATOM 712 C C . TRP A 1 99 ? 13.883 -10.992 -26.806 1.00 91.56 99 TRP A C 1
ATOM 714 O O . TRP A 1 99 ? 14.790 -11.810 -26.663 1.00 91.56 99 TRP A O 1
ATOM 724 N N . ARG A 1 100 ? 13.272 -10.812 -27.980 1.00 86.75 100 ARG A N 1
ATOM 725 C CA . ARG A 1 100 ? 13.647 -11.552 -29.188 1.00 86.75 100 ARG A CA 1
ATOM 726 C C . ARG A 1 100 ? 14.775 -10.849 -29.912 1.00 86.75 100 ARG A C 1
ATOM 728 O O . ARG A 1 100 ? 14.624 -9.709 -30.343 1.00 86.75 100 ARG A O 1
ATOM 735 N N . ARG A 1 101 ? 15.884 -11.545 -30.079 1.00 82.38 101 ARG A N 1
ATOM 736 C CA . ARG A 1 101 ? 17.092 -11.008 -30.688 1.00 82.38 101 ARG A CA 1
ATOM 737 C C . ARG A 1 101 ? 17.479 -11.852 -31.896 1.00 82.38 101 ARG A C 1
ATOM 739 O O . ARG A 1 101 ? 17.524 -13.076 -31.801 1.00 82.38 101 ARG A O 1
ATOM 746 N N . GLU A 1 102 ? 17.772 -11.190 -33.009 1.00 80.31 102 GLU A N 1
ATOM 747 C CA . GLU A 1 102 ? 18.253 -11.803 -34.249 1.00 80.31 102 GLU A CA 1
ATOM 748 C C . GLU A 1 102 ? 19.791 -11.707 -34.398 1.00 80.31 102 GLU A C 1
ATOM 750 O O . GLU A 1 102 ? 20.360 -12.508 -35.140 1.00 80.31 102 GLU A O 1
ATOM 755 N N . SER A 1 103 ? 20.487 -10.789 -33.701 1.00 77.25 103 SER A N 1
ATOM 756 C CA . SER A 1 103 ? 21.957 -10.627 -33.786 1.00 77.25 103 SER A CA 1
ATOM 757 C C . SER A 1 103 ? 22.683 -10.530 -32.431 1.00 77.25 103 SER A C 1
ATOM 759 O O . SER A 1 103 ? 22.084 -10.213 -31.411 1.00 77.25 103 SER A O 1
ATOM 761 N N . GLU A 1 104 ? 23.998 -10.787 -32.377 1.00 78.94 104 GLU A N 1
ATOM 762 C CA . GLU A 1 104 ? 24.798 -10.791 -31.131 1.00 78.94 104 GLU A CA 1
ATOM 763 C C . GLU A 1 104 ? 25.108 -9.390 -30.551 1.00 78.94 104 GLU A C 1
ATOM 765 O O . GLU A 1 104 ? 26.237 -9.092 -30.149 1.00 78.94 104 GLU A O 1
ATOM 770 N N . VAL A 1 105 ? 24.115 -8.504 -30.458 1.00 79.50 105 VAL A N 1
ATOM 771 C CA . VAL A 1 105 ? 24.306 -7.161 -29.889 1.00 79.50 105 VAL A CA 1
ATOM 772 C C . VAL A 1 105 ? 24.720 -7.258 -28.417 1.00 79.50 105 VAL A C 1
ATOM 774 O O . VAL A 1 105 ? 24.055 -7.900 -27.605 1.00 79.50 105 VAL A O 1
ATOM 777 N N . LYS A 1 106 ? 25.802 -6.589 -28.017 1.00 82.88 106 LYS A N 1
ATOM 778 C CA . LYS A 1 106 ? 26.154 -6.436 -26.597 1.00 82.88 106 LYS A CA 1
ATOM 779 C C . LYS A 1 106 ? 25.551 -5.136 -26.070 1.00 82.88 106 LYS A C 1
ATOM 781 O O . LYS A 1 106 ? 25.858 -4.067 -26.587 1.00 82.88 106 LYS A O 1
ATOM 786 N N . LEU A 1 107 ? 24.687 -5.244 -25.059 1.00 84.94 107 LEU A N 1
ATOM 787 C CA . LEU A 1 107 ? 24.174 -4.081 -24.333 1.00 84.94 107 LEU A CA 1
ATOM 788 C C . LEU A 1 107 ? 25.277 -3.498 -23.447 1.00 84.94 107 LEU A C 1
ATOM 790 O O . LEU A 1 107 ? 26.136 -4.234 -22.948 1.00 84.94 107 LEU A O 1
ATOM 794 N N . THR A 1 108 ? 25.240 -2.187 -23.227 1.00 87.88 108 THR A N 1
ATOM 795 C CA . THR A 1 108 ? 26.086 -1.568 -22.205 1.00 87.88 108 THR A CA 1
ATOM 796 C C . THR A 1 108 ? 25.604 -1.959 -20.798 1.00 87.88 108 THR A C 1
ATOM 798 O O . THR A 1 108 ? 24.436 -2.326 -20.622 1.00 87.88 108 THR A O 1
ATOM 801 N N . PRO A 1 109 ? 26.487 -1.938 -19.779 1.00 86.94 109 PRO A N 1
ATOM 802 C CA . PRO A 1 109 ? 26.094 -2.235 -18.406 1.00 86.94 109 PRO A CA 1
ATOM 803 C C . PRO A 1 109 ? 24.967 -1.314 -17.939 1.00 86.94 109 PRO A C 1
ATOM 805 O O . PRO A 1 109 ? 25.077 -0.090 -18.016 1.00 86.94 109 PRO A O 1
ATOM 808 N N . GLY A 1 110 ? 23.883 -1.921 -17.461 1.00 88.44 110 GLY A N 1
ATOM 809 C CA . GLY A 1 110 ? 22.704 -1.191 -17.029 1.00 88.44 110 GLY A CA 1
ATOM 810 C C . GLY A 1 110 ? 22.790 -0.623 -15.608 1.00 88.44 110 GLY A C 1
ATOM 811 O O . GLY A 1 110 ? 23.730 -0.904 -14.861 1.00 88.44 110 GLY A O 1
ATOM 812 N N . PRO A 1 111 ? 21.787 0.181 -15.222 1.00 91.06 111 PRO A N 1
ATOM 813 C CA . PRO A 1 111 ? 21.620 0.674 -13.857 1.00 91.06 111 PRO A CA 1
ATOM 814 C C . PRO A 1 111 ? 21.388 -0.457 -12.839 1.00 91.06 111 PRO A C 1
ATOM 816 O O . PRO A 1 111 ? 20.991 -1.570 -13.182 1.00 91.06 111 PRO A O 1
ATOM 819 N N . VAL A 1 112 ? 21.601 -0.150 -11.554 1.00 86.38 112 VAL A N 1
ATOM 820 C CA . VAL A 1 112 ? 21.379 -1.096 -10.447 1.00 86.38 112 VAL A CA 1
ATOM 821 C C . VAL A 1 112 ? 19.934 -1.602 -10.465 1.00 86.38 112 VAL A C 1
ATOM 823 O O . VAL A 1 112 ? 18.999 -0.811 -10.547 1.00 86.38 112 VAL A O 1
ATOM 826 N N . GLY A 1 113 ? 19.760 -2.922 -10.375 1.00 85.75 113 GLY A N 1
ATOM 827 C CA . GLY A 1 113 ? 18.448 -3.574 -10.419 1.00 85.75 113 GLY A CA 1
ATOM 828 C C . GLY A 1 113 ? 17.991 -3.978 -11.821 1.00 85.75 113 GLY A C 1
ATOM 829 O O . GLY A 1 113 ? 17.002 -4.693 -11.928 1.00 85.75 113 GLY A O 1
ATOM 830 N N . PHE A 1 114 ? 18.707 -3.592 -12.882 1.00 92.56 114 PHE A N 1
ATOM 831 C CA . PHE A 1 114 ? 18.515 -4.152 -14.218 1.00 92.56 114 PHE A CA 1
ATOM 832 C C . PHE A 1 114 ? 19.510 -5.285 -14.471 1.00 92.56 114 PHE A C 1
ATOM 834 O O . PHE A 1 114 ? 20.707 -5.153 -14.210 1.00 92.56 114 PHE A O 1
ATOM 841 N N . ARG A 1 115 ? 19.022 -6.395 -15.019 1.00 91.00 115 ARG A N 1
ATOM 842 C CA . ARG A 1 115 ? 19.854 -7.498 -15.498 1.00 91.00 115 ARG A CA 1
ATOM 843 C C . ARG A 1 115 ? 19.301 -8.028 -16.812 1.00 91.00 115 ARG A C 1
ATOM 845 O O . ARG A 1 115 ? 18.093 -8.096 -17.021 1.00 91.00 115 ARG A O 1
ATOM 852 N N . TYR A 1 116 ? 20.210 -8.438 -17.678 1.00 88.69 116 TYR A N 1
ATOM 853 C CA . TYR A 1 116 ? 19.889 -9.139 -18.909 1.00 88.69 116 TYR A CA 1
ATOM 854 C C . TYR A 1 116 ? 20.336 -10.591 -18.751 1.00 88.69 116 TYR A C 1
ATOM 856 O O . TYR A 1 116 ? 21.499 -10.848 -18.437 1.00 88.69 116 TYR A O 1
ATOM 864 N N . ILE A 1 117 ? 19.397 -11.521 -18.911 1.00 88.19 117 ILE A N 1
ATOM 865 C CA . ILE A 1 117 ? 19.635 -12.959 -18.810 1.00 88.19 117 ILE A CA 1
ATOM 866 C C . ILE A 1 117 ? 19.634 -13.518 -20.225 1.00 88.19 117 ILE A C 1
ATOM 868 O O . ILE A 1 117 ? 18.629 -13.446 -20.931 1.00 88.19 117 ILE A O 1
ATOM 872 N N . ARG A 1 118 ? 20.767 -14.080 -20.639 1.00 85.69 118 ARG A N 1
ATOM 873 C CA . ARG A 1 118 ? 20.887 -14.758 -21.927 1.00 85.69 118 ARG A CA 1
ATOM 874 C C . ARG A 1 118 ? 20.411 -16.202 -21.796 1.00 85.69 118 ARG A C 1
ATOM 876 O O . ARG A 1 118 ? 20.727 -16.865 -20.806 1.00 85.69 118 ARG A O 1
ATOM 883 N N . SER A 1 119 ? 19.715 -16.702 -22.816 1.00 83.25 119 SER A N 1
ATOM 884 C CA . SER A 1 119 ? 19.185 -18.075 -22.860 1.00 83.25 119 SER A CA 1
ATOM 885 C C . SER A 1 119 ? 20.240 -19.134 -22.485 1.00 83.25 119 SER A C 1
ATOM 887 O O . SER A 1 119 ? 19.998 -20.012 -21.650 1.00 83.25 119 SER A O 1
ATOM 889 N N . ASN A 1 120 ? 21.463 -18.967 -22.998 1.00 77.94 120 ASN A N 1
ATOM 890 C CA . ASN A 1 120 ? 22.577 -19.894 -22.789 1.00 77.94 120 ASN A CA 1
ATOM 891 C C . ASN A 1 120 ? 23.132 -19.914 -21.351 1.00 77.94 120 ASN A C 1
ATOM 893 O O . ASN A 1 120 ? 23.716 -20.920 -20.951 1.00 77.94 120 ASN A O 1
ATOM 897 N N . ASP A 1 121 ? 22.950 -18.847 -20.567 1.00 75.06 121 ASP A N 1
ATOM 898 C CA . ASP A 1 121 ? 23.616 -18.694 -19.265 1.00 75.06 121 ASP A CA 1
ATOM 899 C C . ASP A 1 121 ? 22.797 -19.281 -18.101 1.00 75.06 121 ASP A C 1
ATOM 901 O O . ASP A 1 121 ? 23.346 -19.557 -17.035 1.00 75.06 121 ASP A O 1
ATOM 905 N N . CYS A 1 122 ? 21.482 -19.482 -18.269 1.00 66.19 122 CYS A N 1
ATOM 906 C CA . CYS A 1 122 ? 20.572 -19.824 -17.161 1.00 66.19 122 CYS A CA 1
ATOM 907 C C . CYS A 1 122 ? 19.494 -20.875 -17.492 1.00 66.19 122 CYS A C 1
ATOM 909 O O . CYS A 1 122 ? 18.523 -20.993 -16.747 1.00 66.19 122 CYS A O 1
ATOM 911 N N . LYS A 1 123 ? 19.643 -21.653 -18.579 1.00 71.44 123 LYS A N 1
ATOM 912 C CA . LYS A 1 123 ? 18.586 -22.551 -19.109 1.00 71.44 123 LYS A CA 1
ATOM 913 C C . LYS A 1 123 ? 17.265 -21.822 -19.409 1.00 71.44 123 LYS A C 1
ATOM 915 O O . LYS A 1 123 ? 16.203 -22.441 -19.380 1.00 71.44 123 LYS A O 1
ATOM 920 N N . ALA A 1 124 ? 17.313 -20.516 -19.653 1.00 72.88 124 ALA A N 1
ATOM 921 C CA . ALA A 1 124 ? 16.130 -19.781 -20.070 1.00 72.88 124 ALA A CA 1
ATOM 922 C C . ALA A 1 124 ? 15.829 -20.144 -21.531 1.00 72.88 124 ALA A C 1
ATOM 924 O O . ALA A 1 124 ? 16.745 -20.227 -22.346 1.00 72.88 124 ALA A O 1
ATOM 925 N N . GLU A 1 125 ? 14.563 -20.381 -21.869 1.00 79.94 125 GLU A N 1
ATOM 926 C CA . GLU A 1 125 ? 14.155 -20.726 -23.244 1.00 79.94 125 GLU A CA 1
ATOM 927 C C . GLU A 1 125 ? 14.349 -19.557 -24.221 1.00 79.94 125 GLU A C 1
ATOM 929 O O . GLU A 1 125 ? 14.450 -19.756 -25.429 1.00 79.94 125 GLU A O 1
ATOM 934 N N . SER A 1 126 ? 14.435 -18.340 -23.688 1.00 84.88 126 SER A N 1
ATOM 935 C CA . SER A 1 126 ? 14.597 -17.104 -24.437 1.00 84.88 126 SER A CA 1
ATOM 936 C C . SER A 1 126 ? 15.481 -16.112 -23.684 1.00 84.88 126 SER A C 1
ATOM 938 O O . SER A 1 126 ? 15.723 -16.235 -22.480 1.00 84.88 126 SER A O 1
ATOM 940 N N . ASP A 1 127 ? 15.995 -15.134 -24.420 1.00 89.00 127 ASP A N 1
ATOM 941 C CA . ASP A 1 127 ? 16.679 -13.978 -23.857 1.00 89.00 127 ASP A CA 1
ATOM 942 C C . ASP A 1 127 ? 15.672 -13.116 -23.081 1.00 89.00 127 ASP A C 1
ATOM 944 O O . ASP A 1 127 ? 14.555 -12.882 -23.540 1.00 89.00 127 ASP A O 1
ATOM 948 N N . GLN A 1 128 ? 16.048 -12.653 -21.889 1.00 91.19 128 GLN A N 1
ATOM 949 C CA . GLN A 1 128 ? 15.130 -11.977 -20.973 1.00 91.19 128 GLN A CA 1
ATOM 950 C C . GLN A 1 128 ? 15.720 -10.682 -20.419 1.00 91.19 128 GLN A C 1
ATOM 952 O O . GLN A 1 128 ? 16.882 -10.620 -20.007 1.00 91.19 128 GLN A O 1
ATOM 957 N N . LEU A 1 129 ? 14.886 -9.646 -20.368 1.00 91.94 129 LEU A N 1
ATOM 958 C CA . LEU A 1 129 ? 15.153 -8.408 -19.644 1.00 91.94 129 LEU A CA 1
ATOM 959 C C . LEU A 1 129 ? 14.483 -8.494 -18.281 1.00 91.94 129 LEU A C 1
ATOM 961 O O . LEU A 1 129 ? 13.291 -8.791 -18.193 1.00 91.94 129 LEU A O 1
ATOM 965 N N . VAL A 1 130 ? 15.244 -8.223 -17.224 1.00 91.94 130 VAL A N 1
ATOM 966 C CA . VAL A 1 130 ? 14.727 -8.231 -15.861 1.00 91.94 130 VAL A CA 1
ATOM 967 C C . VAL A 1 130 ? 15.031 -6.912 -15.172 1.00 91.94 130 VAL A C 1
ATOM 969 O O . VAL A 1 130 ? 16.169 -6.441 -15.180 1.00 91.94 130 VAL A O 1
ATOM 972 N N . ILE A 1 131 ? 14.013 -6.342 -14.539 1.00 92.31 131 ILE A N 1
ATOM 973 C CA . ILE A 1 131 ? 14.143 -5.191 -13.648 1.00 92.31 131 ILE A CA 1
ATOM 974 C C . ILE A 1 131 ? 13.571 -5.534 -12.273 1.00 92.31 131 ILE A C 1
ATOM 976 O O . ILE A 1 131 ? 12.517 -6.158 -12.165 1.00 92.31 131 ILE A O 1
ATOM 980 N N . MET A 1 132 ? 14.274 -5.123 -11.224 1.00 86.56 132 MET A N 1
ATOM 981 C CA . MET A 1 132 ? 13.809 -5.242 -9.849 1.00 86.56 132 MET A CA 1
ATOM 982 C C . MET A 1 132 ? 12.960 -4.019 -9.486 1.00 86.56 132 MET A C 1
ATOM 984 O O . MET A 1 1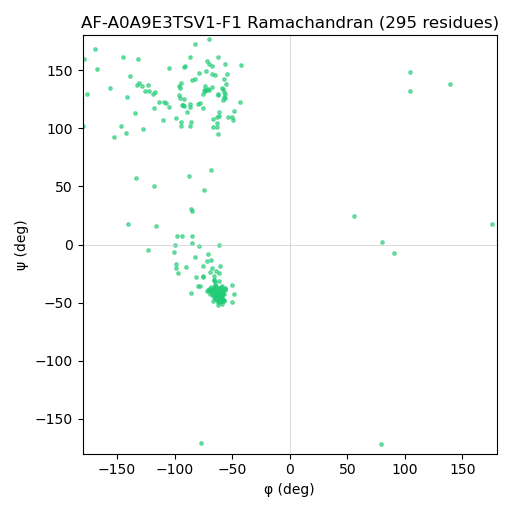32 ? 13.463 -2.892 -9.468 1.00 86.56 132 MET A O 1
ATOM 988 N N . GLY A 1 133 ? 11.690 -4.249 -9.155 1.00 80.88 133 GLY A N 1
ATOM 989 C CA . GLY A 1 133 ? 10.773 -3.202 -8.707 1.00 80.88 133 GLY A CA 1
ATOM 990 C C . GLY A 1 133 ? 10.180 -2.330 -9.829 1.00 80.88 133 GLY A C 1
ATOM 991 O O . GLY A 1 133 ? 10.306 -2.642 -11.015 1.00 80.88 133 GLY A O 1
ATOM 992 N N . PRO A 1 134 ? 9.471 -1.246 -9.459 1.00 81.44 134 PRO A N 1
ATOM 993 C CA . PRO A 1 134 ? 8.760 -0.406 -10.414 1.00 81.44 134 PRO A CA 1
ATOM 994 C C . PRO A 1 134 ? 9.721 0.416 -11.285 1.00 81.44 134 PRO A C 1
ATOM 996 O O . PRO A 1 134 ? 10.647 1.065 -10.801 1.00 81.44 134 PRO A O 1
ATOM 999 N N . MET A 1 135 ? 9.456 0.425 -12.587 1.00 86.00 135 MET A N 1
ATOM 1000 C CA . MET A 1 135 ? 10.131 1.246 -13.585 1.00 86.00 135 MET A CA 1
ATOM 1001 C C . MET A 1 135 ? 9.607 2.688 -13.549 1.00 86.00 135 MET A C 1
ATOM 1003 O O . MET A 1 135 ? 8.420 2.920 -13.770 1.00 86.00 135 MET A O 1
ATOM 1007 N N . SER A 1 136 ? 10.504 3.648 -13.316 1.00 85.31 136 SER A N 1
ATOM 1008 C CA . SER A 1 136 ? 10.247 5.080 -13.514 1.00 85.31 136 SER A CA 1
ATOM 1009 C C . SER A 1 136 ? 10.539 5.513 -14.954 1.00 85.31 136 SER A C 1
ATOM 1011 O O . SER A 1 136 ? 11.304 4.852 -15.661 1.00 85.31 136 SER A O 1
ATOM 1013 N N . ASP A 1 137 ? 10.007 6.661 -15.379 1.00 86.75 137 ASP A N 1
ATOM 1014 C CA . ASP A 1 137 ? 10.309 7.230 -16.702 1.00 86.75 137 ASP A CA 1
ATOM 1015 C C . ASP A 1 137 ? 11.808 7.512 -16.882 1.00 86.75 137 ASP A C 1
ATOM 1017 O O . ASP A 1 137 ? 12.377 7.264 -17.943 1.00 86.75 137 ASP A O 1
ATOM 1021 N N . GLU A 1 138 ? 12.487 7.951 -15.819 1.00 88.69 138 GLU A N 1
ATOM 1022 C CA . GLU A 1 138 ? 13.939 8.143 -15.823 1.00 88.69 138 GLU A CA 1
ATOM 1023 C C . GLU A 1 138 ? 14.684 6.819 -16.053 1.00 88.69 138 GLU A C 1
ATOM 1025 O O . GLU A 1 138 ? 15.636 6.757 -16.834 1.00 88.69 138 GLU A O 1
ATOM 1030 N N . MET A 1 139 ? 14.242 5.740 -15.399 1.00 89.75 139 MET A N 1
ATOM 1031 C CA . MET A 1 139 ? 14.803 4.406 -15.599 1.00 89.75 139 MET A CA 1
ATOM 1032 C C . MET A 1 139 ? 14.556 3.923 -17.029 1.00 89.75 139 MET A C 1
ATOM 1034 O O . MET A 1 139 ? 15.480 3.421 -17.663 1.00 89.75 139 MET A O 1
ATOM 1038 N N . ARG A 1 140 ? 13.352 4.139 -17.575 1.00 91.19 140 ARG A N 1
ATOM 1039 C CA . ARG A 1 140 ? 13.021 3.816 -18.969 1.00 91.19 140 ARG A CA 1
ATOM 1040 C C . ARG A 1 140 ? 13.963 4.524 -19.943 1.00 91.19 140 ARG A C 1
ATOM 1042 O O . ARG A 1 140 ? 14.533 3.869 -20.811 1.00 91.19 140 ARG A O 1
ATOM 1049 N N . LEU A 1 141 ? 14.195 5.827 -19.764 1.00 91.19 141 LEU A N 1
ATOM 1050 C CA . LEU A 1 141 ? 15.136 6.594 -20.589 1.00 91.19 141 LEU A CA 1
ATOM 1051 C C . LEU A 1 141 ? 16.566 6.041 -20.499 1.00 91.19 141 LEU A C 1
ATOM 1053 O O . LEU A 1 141 ? 17.239 5.908 -21.523 1.00 91.19 141 LEU A O 1
ATOM 1057 N N . LYS A 1 142 ? 17.017 5.657 -19.297 1.00 91.62 142 LYS A N 1
ATOM 1058 C CA . LYS A 1 142 ? 18.326 5.009 -19.104 1.00 91.62 142 LYS A CA 1
ATOM 1059 C C . LYS A 1 142 ? 18.412 3.665 -19.822 1.00 91.62 142 LYS A C 1
ATOM 1061 O O . LYS A 1 142 ? 19.440 3.394 -20.430 1.00 91.62 142 LYS A O 1
ATOM 1066 N N . LEU A 1 143 ? 17.356 2.849 -19.787 1.00 91.50 143 LEU A N 1
ATOM 1067 C CA . LEU A 1 143 ? 17.315 1.553 -20.473 1.00 91.50 143 LEU A CA 1
ATOM 1068 C C . LEU A 1 143 ? 17.337 1.704 -21.995 1.00 91.50 143 LEU A C 1
ATOM 1070 O O . LEU A 1 143 ? 18.055 0.964 -22.666 1.00 91.50 143 LEU A O 1
ATOM 1074 N N . VAL A 1 144 ? 16.619 2.686 -22.544 1.00 92.12 144 VAL A N 1
ATOM 1075 C CA . VAL A 1 144 ? 16.669 2.998 -23.983 1.00 92.12 144 VAL A CA 1
ATOM 1076 C C . VAL A 1 144 ? 18.097 3.361 -24.404 1.00 92.12 144 VAL A C 1
ATOM 1078 O O . VAL A 1 144 ? 18.574 2.889 -25.434 1.00 92.12 144 VAL A O 1
ATOM 1081 N N . ALA A 1 145 ? 18.816 4.119 -23.572 1.00 91.19 145 ALA A N 1
ATOM 1082 C CA . ALA A 1 145 ? 20.200 4.514 -23.826 1.00 91.19 145 ALA A CA 1
ATOM 1083 C C . ALA A 1 145 ? 21.231 3.368 -23.711 1.00 91.19 145 ALA A C 1
ATOM 1085 O O . ALA A 1 145 ? 22.393 3.573 -24.063 1.00 91.19 145 ALA A O 1
ATOM 1086 N N . LEU A 1 146 ? 20.846 2.169 -23.242 1.00 89.38 146 LEU A N 1
ATOM 1087 C CA . LEU A 1 146 ? 21.762 1.019 -23.175 1.00 89.38 146 LEU A CA 1
ATOM 1088 C C . LEU A 1 146 ? 22.020 0.369 -24.535 1.00 89.38 146 LEU A C 1
ATOM 1090 O O . LEU A 1 146 ? 22.984 -0.389 -24.693 1.00 89.38 146 LEU A O 1
ATOM 1094 N N . PHE A 1 147 ? 21.151 0.639 -25.509 1.00 87.81 147 PHE A N 1
ATOM 1095 C CA . PHE A 1 147 ? 21.312 0.107 -26.848 1.00 87.81 147 PHE A CA 1
ATOM 1096 C C . PHE A 1 147 ? 22.427 0.865 -27.588 1.00 87.81 147 PHE A C 1
ATOM 1098 O O . PHE A 1 147 ? 22.422 2.099 -27.596 1.00 87.81 147 PHE A O 1
ATOM 1105 N N . PRO A 1 148 ? 23.401 0.171 -28.205 1.00 83.62 148 PRO A N 1
ATOM 1106 C CA . PRO A 1 148 ? 24.518 0.830 -28.878 1.00 83.62 148 PRO A CA 1
ATOM 1107 C C . PRO A 1 148 ? 24.036 1.651 -30.077 1.00 83.62 148 PRO A C 1
ATOM 1109 O O . PRO A 1 148 ? 23.100 1.246 -30.762 1.00 83.62 148 PRO A O 1
ATOM 1112 N N . ALA A 1 149 ? 24.689 2.783 -30.354 1.00 78.81 149 ALA A N 1
ATOM 1113 C CA . ALA A 1 149 ? 24.346 3.661 -31.472 1.00 78.81 149 ALA A CA 1
ATOM 1114 C C . ALA A 1 149 ? 24.621 3.011 -32.844 1.00 78.81 149 ALA A C 1
ATOM 1116 O O . ALA A 1 149 ? 25.607 2.293 -33.021 1.00 78.81 149 ALA A O 1
ATOM 1117 N N . ALA A 1 150 ? 23.784 3.336 -33.836 1.00 71.69 150 ALA A N 1
ATOM 1118 C CA . ALA A 1 150 ? 23.819 2.761 -35.187 1.00 71.69 150 ALA A CA 1
ATOM 1119 C C . ALA A 1 150 ? 25.135 3.002 -35.954 1.00 71.69 150 ALA A C 1
ATOM 1121 O O . ALA A 1 150 ? 25.428 2.310 -36.923 1.00 71.69 150 ALA A O 1
ATOM 1122 N N . THR A 1 151 ? 25.945 3.974 -35.526 1.00 66.44 151 THR A N 1
ATOM 1123 C CA . THR A 1 151 ? 27.205 4.363 -36.179 1.00 66.44 151 THR A CA 1
ATOM 1124 C C . THR A 1 151 ? 28.309 3.308 -36.090 1.00 66.44 151 THR A C 1
ATOM 1126 O O . THR A 1 151 ? 29.296 3.412 -36.811 1.00 66.44 151 THR A O 1
ATOM 1129 N N . ALA A 1 152 ? 28.158 2.294 -35.234 1.00 67.38 152 ALA A N 1
ATOM 1130 C CA . ALA A 1 152 ? 29.144 1.230 -35.040 1.00 67.38 152 ALA A CA 1
ATOM 1131 C C . ALA A 1 152 ? 28.898 -0.021 -35.909 1.00 67.38 152 ALA A C 1
ATOM 1133 O O . ALA A 1 152 ? 29.548 -1.042 -35.687 1.00 67.38 152 ALA A O 1
ATOM 1134 N N . ILE A 1 153 ? 27.942 0.022 -36.846 1.00 74.88 153 ILE A N 1
ATOM 1135 C CA . ILE A 1 153 ? 27.361 -1.188 -37.443 1.00 74.88 153 ILE A CA 1
ATOM 1136 C C . ILE A 1 153 ? 27.601 -1.229 -38.951 1.00 74.88 153 ILE A C 1
ATOM 1138 O O . ILE A 1 153 ? 27.303 -0.249 -39.639 1.00 74.88 153 ILE A O 1
ATOM 1142 N N . PRO A 1 154 ? 28.119 -2.351 -39.481 1.00 81.25 154 PRO A N 1
ATOM 1143 C CA . PRO A 1 154 ? 28.272 -2.541 -40.914 1.00 81.25 154 PRO A CA 1
ATOM 1144 C C . PRO A 1 154 ? 26.930 -2.401 -41.658 1.00 81.25 154 PRO A C 1
ATOM 1146 O O . PRO A 1 154 ? 25.899 -2.871 -41.171 1.00 81.25 154 PRO A O 1
ATOM 1149 N N . PRO A 1 155 ? 26.911 -1.801 -42.861 1.00 77.00 155 PRO A N 1
ATOM 1150 C CA . PRO A 1 155 ? 25.678 -1.588 -43.622 1.00 77.00 155 PRO A CA 1
ATOM 1151 C C . PRO A 1 155 ? 24.963 -2.895 -44.007 1.00 77.00 155 PRO A C 1
ATOM 1153 O O . PRO A 1 155 ? 23.745 -2.891 -44.177 1.00 77.00 155 PRO A O 1
ATOM 1156 N N . GLU A 1 156 ? 25.685 -4.016 -44.096 1.00 81.00 156 GLU A N 1
ATOM 1157 C CA . GLU A 1 156 ? 25.115 -5.348 -44.349 1.00 81.00 156 GLU A CA 1
ATOM 1158 C C . GLU A 1 156 ? 24.220 -5.872 -43.212 1.00 81.00 156 GLU A C 1
ATOM 1160 O O . GLU A 1 156 ? 23.259 -6.596 -43.475 1.00 81.00 156 GLU A O 1
ATOM 1165 N N . ASP A 1 157 ? 24.456 -5.433 -41.973 1.00 82.00 157 ASP A N 1
ATOM 1166 C CA . ASP A 1 157 ? 23.690 -5.841 -40.790 1.00 82.00 157 ASP A CA 1
ATOM 1167 C C . ASP A 1 157 ? 22.629 -4.810 -40.371 1.00 82.00 157 ASP A C 1
ATOM 1169 O O . ASP A 1 157 ? 21.868 -5.048 -39.430 1.00 82.00 157 ASP A O 1
ATOM 1173 N N . ALA A 1 158 ? 22.515 -3.683 -41.084 1.00 81.50 158 ALA A N 1
ATOM 1174 C CA . ALA A 1 158 ? 21.629 -2.574 -40.721 1.00 81.50 158 ALA A CA 1
ATOM 1175 C C . ALA A 1 158 ? 20.154 -2.994 -40.567 1.00 81.50 158 ALA A C 1
ATOM 1177 O O . ALA A 1 158 ? 19.467 -2.532 -39.657 1.00 81.50 158 ALA A O 1
ATOM 1178 N N . THR A 1 159 ? 19.674 -3.914 -41.410 1.00 84.62 159 THR A N 1
ATOM 1179 C CA . THR A 1 159 ? 18.290 -4.423 -41.345 1.00 84.62 159 THR A CA 1
ATOM 1180 C C . THR A 1 159 ? 18.040 -5.312 -40.124 1.00 84.62 159 THR A C 1
ATOM 1182 O O . THR A 1 159 ? 16.977 -5.222 -39.510 1.00 84.62 159 THR A O 1
ATOM 1185 N N . ARG A 1 160 ? 19.011 -6.152 -39.739 1.00 84.94 160 ARG A N 1
ATOM 1186 C CA . ARG A 1 160 ? 18.939 -6.982 -38.524 1.00 84.94 160 ARG A CA 1
ATOM 1187 C C . ARG A 1 160 ? 19.033 -6.118 -37.276 1.00 84.94 160 ARG A C 1
ATOM 1189 O O . ARG A 1 160 ? 18.241 -6.286 -36.355 1.00 84.94 160 ARG A O 1
ATOM 1196 N N . TYR A 1 161 ? 19.932 -5.139 -37.291 1.00 86.12 161 TYR A N 1
ATOM 1197 C CA . TYR A 1 161 ? 20.051 -4.166 -36.217 1.00 86.12 161 TYR A CA 1
ATOM 1198 C C . TYR A 1 161 ? 18.757 -3.371 -36.014 1.00 86.12 161 TYR A C 1
ATOM 1200 O O . TYR A 1 161 ? 18.290 -3.262 -34.886 1.00 86.12 161 TYR A O 1
ATOM 1208 N N . GLU A 1 162 ? 18.125 -2.868 -37.080 1.00 87.75 162 GLU A N 1
ATOM 1209 C CA . GLU A 1 162 ? 16.860 -2.130 -36.962 1.00 87.75 162 GLU A CA 1
ATOM 1210 C C . GLU A 1 162 ? 15.754 -2.986 -36.320 1.00 87.75 162 GLU A C 1
ATOM 1212 O O . GLU A 1 162 ? 14.992 -2.499 -35.479 1.00 87.75 162 GLU A O 1
ATOM 1217 N N . LYS A 1 163 ? 15.675 -4.273 -36.674 1.00 89.00 163 LYS A N 1
ATOM 1218 C CA . LYS A 1 163 ? 14.746 -5.207 -36.029 1.00 89.00 163 LYS A CA 1
ATOM 1219 C C . LYS A 1 163 ? 15.074 -5.431 -34.555 1.00 89.00 163 LYS A C 1
ATOM 1221 O O . LYS A 1 163 ? 14.154 -5.426 -33.741 1.00 89.00 163 LYS A O 1
ATOM 1226 N N . ASP A 1 164 ? 16.349 -5.588 -34.207 1.00 89.25 164 ASP A N 1
ATOM 1227 C CA . ASP A 1 164 ? 16.776 -5.777 -32.818 1.00 89.25 164 ASP A CA 1
ATOM 1228 C C . ASP A 1 164 ? 16.502 -4.539 -31.961 1.00 89.25 164 ASP A C 1
ATOM 1230 O O . ASP A 1 164 ? 16.035 -4.683 -30.831 1.00 89.25 164 ASP A O 1
ATOM 1234 N N . VAL A 1 165 ? 16.706 -3.331 -32.506 1.00 91.06 165 VAL A N 1
ATOM 1235 C CA . VAL A 1 165 ? 16.310 -2.066 -31.863 1.00 91.06 165 VAL A CA 1
ATOM 1236 C C . VAL A 1 165 ? 14.805 -2.064 -31.604 1.00 91.06 165 VAL A C 1
ATOM 1238 O O . VAL A 1 165 ? 14.377 -1.809 -30.481 1.00 91.06 165 VAL A O 1
ATOM 1241 N N . LYS A 1 166 ? 13.985 -2.369 -32.620 1.00 91.75 166 LYS A N 1
ATOM 1242 C CA . LYS A 1 166 ? 12.519 -2.391 -32.480 1.00 91.75 166 LYS A CA 1
ATOM 1243 C C . LYS A 1 166 ? 12.059 -3.422 -31.452 1.00 91.75 166 LYS A C 1
ATOM 1245 O O . LYS A 1 166 ? 11.212 -3.107 -30.623 1.00 91.75 166 LYS A O 1
ATOM 1250 N N . SER A 1 167 ? 12.632 -4.623 -31.481 1.00 92.44 167 SER A N 1
ATOM 1251 C CA . SER A 1 167 ? 12.333 -5.688 -30.521 1.00 92.44 167 SER A CA 1
ATOM 1252 C C . SER A 1 167 ? 12.742 -5.305 -29.096 1.00 92.44 167 SER A C 1
ATOM 1254 O O . SER A 1 167 ? 11.997 -5.542 -28.150 1.00 92.44 167 SER A O 1
ATOM 1256 N N . TYR A 1 168 ? 13.894 -4.650 -28.934 1.00 92.88 168 TYR A N 1
ATOM 1257 C CA . TYR A 1 168 ? 14.354 -4.156 -27.638 1.00 92.88 168 TYR A CA 1
ATOM 1258 C C . TYR A 1 168 ? 13.440 -3.059 -27.079 1.00 92.88 168 TYR A C 1
ATOM 1260 O O . TYR A 1 168 ? 13.063 -3.110 -25.911 1.00 92.88 168 TYR A O 1
ATOM 1268 N N . LEU A 1 169 ? 13.040 -2.093 -27.911 1.00 93.69 169 LEU A N 1
ATOM 1269 C CA . LEU A 1 169 ? 12.104 -1.040 -27.510 1.00 93.69 169 LEU A CA 1
ATOM 1270 C C . LEU A 1 169 ? 10.731 -1.611 -27.138 1.00 93.69 169 LEU A C 1
ATOM 1272 O O . LEU A 1 169 ? 10.179 -1.219 -26.115 1.00 93.69 169 LEU A O 1
ATOM 1276 N N . ALA A 1 170 ? 10.226 -2.584 -27.903 1.00 94.50 170 ALA A N 1
ATOM 1277 C CA . ALA A 1 170 ? 8.995 -3.294 -27.562 1.00 94.50 170 ALA A CA 1
ATOM 1278 C C . ALA A 1 170 ? 9.113 -4.014 -26.208 1.00 94.50 170 ALA A C 1
ATOM 1280 O O . ALA A 1 170 ? 8.229 -3.886 -25.367 1.00 94.50 170 ALA A O 1
ATOM 1281 N N . ALA A 1 171 ? 10.239 -4.687 -25.948 1.00 94.12 171 ALA A N 1
ATOM 1282 C CA . ALA A 1 171 ? 10.480 -5.344 -24.666 1.00 94.12 171 ALA A CA 1
ATOM 1283 C C . ALA A 1 171 ? 10.574 -4.341 -23.497 1.00 94.12 171 ALA A C 1
ATOM 1285 O O . ALA A 1 171 ? 10.098 -4.635 -22.402 1.00 94.12 171 ALA A O 1
ATOM 1286 N N . ILE A 1 172 ? 11.141 -3.144 -23.706 1.00 93.94 172 ILE A N 1
ATOM 1287 C CA . ILE A 1 172 ? 11.116 -2.059 -22.708 1.00 93.94 172 ILE A CA 1
ATOM 1288 C C . ILE A 1 172 ? 9.681 -1.590 -22.442 1.00 93.94 172 ILE A C 1
ATOM 1290 O O . ILE A 1 172 ? 9.325 -1.366 -21.285 1.00 93.94 172 ILE A O 1
ATOM 1294 N N . ASP A 1 173 ? 8.863 -1.430 -23.480 1.00 93.44 173 ASP A N 1
ATOM 1295 C CA . ASP A 1 173 ? 7.473 -0.987 -23.341 1.00 93.44 173 ASP A CA 1
ATOM 1296 C C . ASP A 1 173 ? 6.607 -2.036 -22.624 1.00 93.44 173 ASP A C 1
ATOM 1298 O O . ASP A 1 173 ? 5.797 -1.694 -21.754 1.00 93.44 173 ASP A O 1
ATOM 1302 N N . ASP A 1 174 ? 6.838 -3.319 -22.897 1.00 93.44 174 ASP A N 1
ATOM 1303 C CA . ASP A 1 174 ? 6.232 -4.430 -22.160 1.00 93.44 174 ASP A CA 1
ATOM 1304 C C . ASP A 1 174 ? 6.677 -4.429 -20.689 1.00 93.44 174 ASP A C 1
ATOM 1306 O O . ASP A 1 174 ? 5.857 -4.610 -19.782 1.00 93.44 174 ASP A O 1
ATOM 1310 N N . LEU A 1 175 ? 7.957 -4.144 -20.426 1.00 92.38 175 LEU A N 1
ATOM 1311 C CA . LEU A 1 175 ? 8.513 -4.044 -19.074 1.00 92.38 175 LEU A CA 1
ATOM 1312 C C . LEU A 1 175 ? 7.903 -2.862 -18.303 1.00 92.38 175 LEU A C 1
ATOM 1314 O O . LEU A 1 175 ? 7.550 -2.997 -17.128 1.00 92.38 175 LEU A O 1
ATOM 1318 N N . ALA A 1 176 ? 7.704 -1.724 -18.971 1.00 91.00 176 ALA A N 1
ATOM 1319 C CA . ALA A 1 176 ? 7.010 -0.564 -18.419 1.00 91.00 176 ALA A CA 1
ATOM 1320 C C . ALA A 1 176 ? 5.538 -0.885 -18.108 1.00 91.00 176 ALA A C 1
ATOM 1322 O O . ALA A 1 176 ? 5.043 -0.566 -17.025 1.00 91.00 176 ALA A O 1
ATOM 1323 N N . THR A 1 177 ? 4.849 -1.585 -19.009 1.00 90.62 177 THR A N 1
ATOM 1324 C CA . THR A 1 177 ? 3.450 -1.997 -18.818 1.00 90.62 177 THR A CA 1
ATOM 1325 C C . THR A 1 177 ? 3.299 -2.966 -17.644 1.00 90.62 177 THR A C 1
ATOM 1327 O O . THR A 1 177 ? 2.417 -2.799 -16.794 1.00 90.62 177 THR A O 1
ATOM 1330 N N . ALA A 1 178 ? 4.190 -3.955 -17.541 1.00 90.12 178 ALA A N 1
ATOM 1331 C CA . ALA A 1 178 ? 4.224 -4.887 -16.420 1.00 90.12 178 ALA A CA 1
ATOM 1332 C C . ALA A 1 178 ? 4.524 -4.170 -15.090 1.00 90.12 178 ALA A C 1
ATOM 1334 O O . ALA A 1 178 ? 3.890 -4.460 -14.072 1.00 90.12 178 ALA A O 1
ATOM 1335 N N . SER A 1 179 ? 5.412 -3.173 -15.113 1.00 87.75 179 SER A N 1
ATOM 1336 C CA . SER A 1 179 ? 5.698 -2.301 -13.970 1.00 87.75 179 SER A CA 1
ATOM 1337 C C . SER A 1 179 ? 4.473 -1.515 -13.499 1.00 87.75 179 SER A C 1
ATOM 1339 O O . SER A 1 179 ? 4.183 -1.503 -12.304 1.00 87.75 179 SER A O 1
ATOM 1341 N N . ILE A 1 180 ? 3.693 -0.921 -14.407 1.00 87.38 180 ILE A N 1
ATOM 1342 C CA . ILE A 1 180 ? 2.477 -0.171 -14.044 1.00 87.38 180 ILE A CA 1
ATOM 1343 C C . ILE A 1 180 ? 1.481 -1.062 -13.292 1.00 87.38 180 ILE A C 1
ATOM 1345 O O . ILE A 1 180 ? 0.898 -0.651 -12.286 1.00 87.38 180 ILE A O 1
ATOM 1349 N N . ARG A 1 181 ? 1.310 -2.315 -13.731 1.00 86.19 181 ARG A N 1
ATOM 1350 C CA . ARG A 1 181 ? 0.457 -3.283 -13.028 1.00 86.19 181 ARG A CA 1
ATOM 1351 C C . ARG A 1 181 ? 0.940 -3.521 -11.594 1.00 86.19 181 ARG A C 1
ATOM 1353 O O . ARG A 1 181 ? 0.116 -3.604 -10.682 1.00 86.19 181 ARG A O 1
ATOM 1360 N N . LEU A 1 182 ? 2.254 -3.605 -11.407 1.00 83.62 182 LEU A N 1
ATOM 1361 C CA . LEU A 1 182 ? 2.892 -3.795 -10.109 1.00 83.62 182 LEU A CA 1
ATOM 1362 C C . LEU A 1 182 ? 2.709 -2.565 -9.203 1.00 83.62 182 LEU A C 1
ATOM 1364 O O . LEU A 1 182 ? 2.342 -2.709 -8.039 1.00 83.62 182 LEU A O 1
ATOM 1368 N N . ILE A 1 183 ? 2.861 -1.355 -9.754 1.00 82.69 183 ILE A N 1
ATOM 1369 C CA . ILE A 1 183 ? 2.600 -0.085 -9.056 1.00 82.69 183 ILE A CA 1
ATOM 1370 C C . ILE A 1 183 ? 1.153 -0.036 -8.558 1.00 82.69 183 ILE A C 1
ATOM 1372 O O . ILE A 1 183 ? 0.923 0.246 -7.386 1.00 82.69 183 ILE A O 1
ATOM 1376 N N . ASN A 1 184 ? 0.176 -0.378 -9.400 1.00 83.25 184 ASN A N 1
ATOM 1377 C CA . ASN A 1 184 ? -1.237 -0.370 -9.009 1.00 83.25 184 ASN A CA 1
ATOM 1378 C C . ASN A 1 184 ? -1.533 -1.352 -7.865 1.00 83.25 184 ASN A C 1
ATOM 1380 O O . ASN A 1 184 ? -2.273 -1.025 -6.935 1.00 83.25 184 ASN A O 1
ATOM 1384 N N . GLN A 1 185 ? -0.928 -2.544 -7.898 1.00 82.50 185 GLN A N 1
ATOM 1385 C CA . GLN A 1 185 ? -1.022 -3.502 -6.793 1.00 82.50 185 GLN A CA 1
ATOM 1386 C C . GLN A 1 185 ? -0.377 -2.960 -5.514 1.00 82.50 185 GLN A C 1
ATOM 1388 O O . GLN A 1 185 ? -0.923 -3.148 -4.426 1.00 82.50 185 GLN A O 1
ATOM 1393 N N . ASN A 1 186 ? 0.744 -2.250 -5.646 1.00 84.06 186 ASN A N 1
ATOM 1394 C CA . ASN A 1 186 ? 1.442 -1.62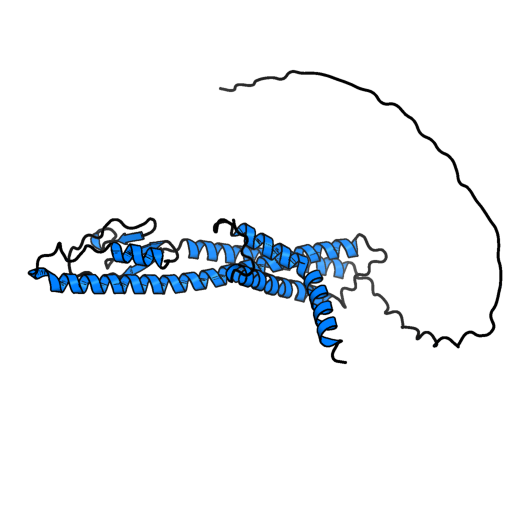1 -4.534 1.00 84.06 186 ASN A CA 1
ATOM 1395 C C . ASN A 1 186 ? 0.590 -0.518 -3.886 1.00 84.06 186 ASN A C 1
ATOM 1397 O O . ASN A 1 186 ? 0.450 -0.496 -2.669 1.00 84.06 186 ASN A O 1
ATOM 1401 N N . ILE A 1 187 ? -0.047 0.343 -4.691 1.00 85.25 187 ILE A N 1
ATOM 1402 C CA . ILE A 1 187 ? -0.964 1.395 -4.218 1.00 85.25 187 ILE A CA 1
ATOM 1403 C C . ILE A 1 187 ? -2.126 0.781 -3.439 1.00 85.25 187 ILE A C 1
ATOM 1405 O O . ILE A 1 187 ? -2.438 1.230 -2.338 1.00 85.25 187 ILE A O 1
ATOM 1409 N N . LEU A 1 188 ? -2.748 -0.271 -3.980 1.00 87.25 18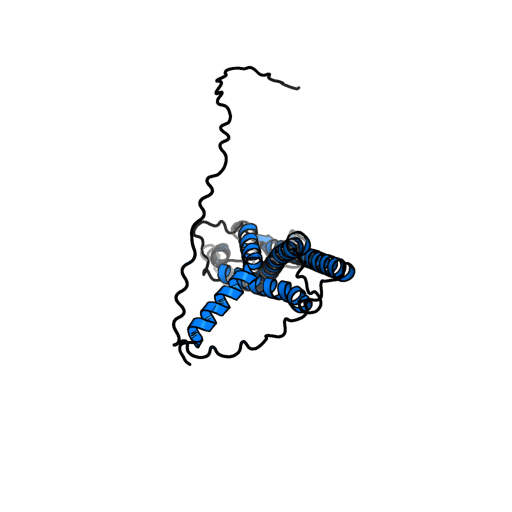8 LEU A N 1
ATOM 1410 C CA . LEU A 1 188 ? -3.851 -0.953 -3.308 1.00 87.25 188 LEU A CA 1
ATOM 1411 C C . LEU A 1 188 ? -3.404 -1.570 -1.974 1.00 87.25 188 LEU A C 1
ATOM 1413 O O . LEU A 1 188 ? -4.096 -1.419 -0.969 1.00 87.25 188 LEU A O 1
ATOM 1417 N N . ALA A 1 189 ? -2.240 -2.225 -1.942 1.00 86.06 189 ALA A N 1
ATOM 1418 C CA . ALA A 1 189 ? -1.677 -2.778 -0.712 1.00 86.06 189 ALA A CA 1
ATOM 1419 C C . ALA A 1 189 ? -1.366 -1.683 0.322 1.00 86.06 189 ALA A C 1
ATOM 1421 O O . ALA A 1 189 ? -1.669 -1.855 1.502 1.00 86.06 189 ALA A O 1
ATOM 1422 N N . LEU A 1 190 ? -0.832 -0.539 -0.116 1.00 87.25 190 LEU A N 1
ATOM 1423 C CA . LEU A 1 190 ? -0.563 0.617 0.741 1.00 87.25 190 LEU A CA 1
ATOM 1424 C C . LEU A 1 190 ? -1.855 1.192 1.337 1.00 87.25 190 LEU A C 1
ATOM 1426 O O . LEU A 1 190 ? -1.906 1.508 2.525 1.00 87.25 190 LEU A O 1
ATOM 1430 N N . LEU A 1 191 ? -2.911 1.283 0.525 1.00 90.44 191 LEU A N 1
ATOM 1431 C CA . LEU A 1 191 ? -4.223 1.769 0.941 1.00 90.44 191 LEU 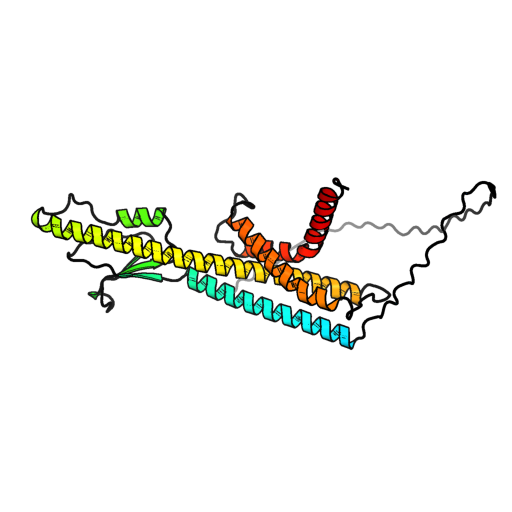A CA 1
ATOM 1432 C C . LEU A 1 191 ? -4.848 0.839 1.989 1.00 90.44 191 LEU A C 1
ATOM 1434 O O . LEU A 1 191 ? -5.290 1.299 3.041 1.00 90.44 191 LEU A O 1
ATOM 1438 N N . LEU A 1 192 ? -4.816 -0.475 1.739 1.00 91.19 192 LEU A N 1
ATOM 1439 C CA . LEU A 1 192 ? -5.275 -1.490 2.690 1.00 91.19 192 LEU A CA 1
ATOM 1440 C C . LEU A 1 192 ? -4.494 -1.427 4.005 1.00 91.19 192 LEU A C 1
ATOM 1442 O O . LEU A 1 192 ? -5.092 -1.503 5.080 1.00 91.19 192 LEU A O 1
ATOM 1446 N N . LEU A 1 193 ? -3.173 -1.259 3.929 1.00 90.88 193 LEU A N 1
ATOM 1447 C CA . LEU A 1 193 ? -2.309 -1.154 5.099 1.00 90.88 193 LEU A CA 1
ATOM 1448 C C . LEU A 1 193 ? -2.627 0.107 5.918 1.00 90.88 193 LEU A C 1
ATOM 1450 O O . LEU A 1 193 ? -2.786 0.018 7.135 1.00 90.88 193 LEU A O 1
ATOM 1454 N N . GLY A 1 194 ? -2.818 1.254 5.260 1.00 91.31 194 GLY A N 1
ATOM 1455 C CA . GLY A 1 194 ? -3.260 2.492 5.905 1.00 91.31 194 GLY A CA 1
ATOM 1456 C C . GLY A 1 194 ? -4.631 2.368 6.565 1.00 91.31 194 GLY A C 1
ATOM 1457 O O . GLY A 1 194 ? -4.813 2.808 7.700 1.00 91.31 194 GLY A O 1
ATOM 1458 N N . GLY A 1 195 ? -5.581 1.702 5.904 1.00 92.81 195 GLY A N 1
ATOM 1459 C CA . GLY A 1 195 ? -6.877 1.380 6.496 1.00 92.81 195 GLY A CA 1
ATOM 1460 C C . GLY A 1 195 ? -6.743 0.506 7.745 1.00 92.81 195 GLY A C 1
ATOM 1461 O O . GLY A 1 195 ? -7.328 0.809 8.785 1.00 92.81 195 GLY A O 1
ATOM 1462 N N . CYS A 1 196 ? -5.918 -0.542 7.703 1.00 93.19 196 CYS A N 1
ATOM 1463 C CA . CYS A 1 196 ? -5.678 -1.391 8.872 1.00 93.19 196 CYS A CA 1
ATOM 1464 C C . CYS A 1 196 ? -5.041 -0.605 10.031 1.00 93.19 196 CYS A C 1
ATOM 1466 O O . CYS A 1 196 ? -5.452 -0.764 11.179 1.00 93.19 196 CYS A O 1
ATOM 1468 N N . CYS A 1 197 ? -4.088 0.288 9.755 1.00 92.44 197 CYS A N 1
ATOM 1469 C CA . CYS A 1 197 ? -3.504 1.160 10.776 1.00 92.44 197 CYS A CA 1
ATOM 1470 C C . CYS A 1 197 ? -4.524 2.148 11.363 1.00 92.44 197 CYS A C 1
ATOM 1472 O O . CYS A 1 197 ? -4.565 2.329 12.581 1.00 92.44 197 CYS A O 1
ATOM 1474 N N . GLY A 1 198 ? -5.400 2.726 10.536 1.00 92.94 198 GLY A N 1
ATOM 1475 C CA . GLY A 1 198 ? -6.514 3.556 11.003 1.00 92.94 198 GLY A CA 1
ATOM 1476 C C . GLY A 1 198 ? -7.487 2.786 11.902 1.00 92.94 198 GLY A C 1
ATOM 1477 O O . GLY A 1 198 ? -7.910 3.286 12.947 1.00 92.94 198 GLY A O 1
ATOM 1478 N N . MET A 1 199 ? -7.776 1.527 11.561 1.00 93.25 199 MET A N 1
ATOM 1479 C CA . MET A 1 199 ? -8.574 0.629 12.395 1.00 93.25 199 MET A CA 1
ATOM 1480 C C . MET A 1 199 ? -7.914 0.379 13.760 1.00 93.25 199 MET A C 1
ATOM 1482 O O . MET A 1 199 ? -8.586 0.508 14.784 1.00 93.25 199 MET A O 1
ATOM 1486 N N . VAL A 1 200 ? -6.602 0.115 13.805 1.00 92.31 200 VAL A N 1
ATOM 1487 C CA . VAL A 1 200 ? -5.844 -0.009 15.068 1.00 92.31 200 VAL A CA 1
ATOM 1488 C C . VAL A 1 200 ? -5.935 1.272 15.904 1.00 92.31 200 VAL A C 1
ATOM 1490 O O . VAL A 1 200 ? -6.160 1.196 17.113 1.00 92.31 200 VAL A O 1
ATOM 1493 N N . GLY A 1 201 ? -5.828 2.446 15.276 1.00 91.81 201 GLY A N 1
ATOM 1494 C CA . GLY A 1 201 ? -5.976 3.738 15.951 1.00 91.81 201 GLY A CA 1
ATOM 1495 C C . GLY A 1 201 ? -7.327 3.892 16.658 1.00 91.81 201 GLY A C 1
ATOM 1496 O O . GLY A 1 201 ? -7.379 4.213 17.849 1.00 91.81 201 GLY A O 1
ATOM 1497 N N . VAL A 1 202 ? -8.429 3.589 15.959 1.00 92.88 202 VAL A N 1
ATOM 1498 C CA . VAL A 1 202 ? -9.779 3.620 16.553 1.00 92.88 202 VAL A CA 1
ATOM 1499 C C . VAL A 1 202 ? -9.939 2.575 17.659 1.00 92.88 202 VAL A C 1
ATOM 1501 O O . VAL A 1 202 ? -10.620 2.829 18.659 1.00 92.88 202 VAL A O 1
ATOM 1504 N N . GLN A 1 203 ? -9.317 1.404 17.515 1.00 90.75 203 GLN A N 1
ATOM 1505 C CA . GLN A 1 203 ? -9.361 0.371 18.548 1.00 90.75 203 GLN A CA 1
ATOM 1506 C C . GLN A 1 203 ? -8.662 0.817 19.828 1.00 90.75 203 GLN A C 1
ATOM 1508 O O . GLN A 1 203 ? -9.233 0.683 20.909 1.00 90.75 203 GLN A O 1
ATOM 1513 N N . LEU A 1 204 ? -7.486 1.440 19.716 1.00 90.62 204 LEU A N 1
ATOM 1514 C CA . LEU A 1 204 ? -6.771 1.988 20.867 1.00 90.62 204 LEU A CA 1
ATOM 1515 C C . LEU A 1 204 ? -7.622 3.034 21.606 1.00 90.62 204 LEU A C 1
ATOM 1517 O O . LEU A 1 204 ? -7.735 3.000 22.833 1.00 90.62 204 LEU A O 1
ATOM 1521 N N . ARG A 1 205 ? -8.298 3.915 20.856 1.00 89.31 205 ARG A N 1
ATOM 1522 C CA . ARG A 1 205 ? -9.247 4.894 21.409 1.00 89.31 205 ARG A CA 1
ATOM 1523 C C . ARG A 1 205 ? -10.439 4.214 22.093 1.00 89.31 205 ARG A C 1
ATOM 1525 O O . ARG A 1 205 ? -10.855 4.648 23.164 1.00 89.31 205 ARG A O 1
ATOM 1532 N N . SER A 1 206 ? -10.972 3.146 21.503 1.00 88.81 206 SER A N 1
ATOM 1533 C CA . SER A 1 206 ? -12.127 2.407 22.033 1.00 88.81 206 SER A CA 1
ATOM 1534 C C . SER A 1 206 ? -11.795 1.637 23.308 1.00 88.81 206 SER A C 1
ATOM 1536 O O . SER A 1 206 ? -12.597 1.643 24.239 1.00 88.81 206 SER A O 1
ATOM 1538 N N . MET A 1 207 ? -10.600 1.048 23.392 1.00 87.56 207 MET A N 1
ATOM 1539 C CA . MET A 1 207 ? -10.084 0.441 24.621 1.00 87.56 207 MET A CA 1
ATOM 1540 C C . MET A 1 207 ? -9.893 1.491 25.718 1.00 87.56 207 MET A C 1
ATOM 1542 O O . MET A 1 207 ? -10.314 1.272 26.852 1.00 87.56 207 MET A O 1
ATOM 1546 N N . TRP A 1 208 ? -9.331 2.655 25.379 1.00 87.88 208 TRP A N 1
ATOM 1547 C CA . TRP A 1 208 ? -9.193 3.768 26.320 1.00 87.88 208 TRP A CA 1
ATOM 1548 C C . TRP A 1 208 ? -10.550 4.260 26.845 1.00 87.88 208 TRP A C 1
ATOM 1550 O O . TRP A 1 208 ? -10.724 4.412 28.053 1.00 87.88 208 TRP A O 1
ATOM 1560 N N . ASP A 1 209 ? -11.531 4.465 25.959 1.00 85.38 209 ASP A N 1
ATOM 1561 C CA . ASP A 1 209 ? -12.896 4.865 26.334 1.00 85.38 209 ASP A CA 1
ATOM 1562 C C . ASP A 1 209 ? -13.572 3.813 27.224 1.00 85.38 209 ASP A C 1
ATOM 1564 O O . ASP A 1 209 ? -14.245 4.164 28.195 1.00 85.38 209 ASP A O 1
ATOM 1568 N N . PHE A 1 210 ? -13.381 2.528 26.915 1.00 84.50 210 PHE A N 1
ATOM 1569 C CA . PHE A 1 210 ? -13.904 1.424 27.714 1.00 84.50 210 PHE A CA 1
ATOM 1570 C C . PHE A 1 210 ? -13.316 1.431 29.129 1.00 84.50 210 PHE A C 1
ATOM 1572 O O . PHE A 1 210 ? -14.072 1.472 30.098 1.00 84.50 210 PHE A O 1
ATOM 1579 N N . VAL A 1 211 ? -11.986 1.483 29.262 1.00 85.81 211 VAL A N 1
ATOM 1580 C CA . VAL A 1 211 ? -11.311 1.555 30.570 1.00 85.81 211 VAL A CA 1
ATOM 1581 C C . VAL A 1 211 ? -11.754 2.800 31.339 1.00 85.81 211 VAL A C 1
ATOM 1583 O O . VAL A 1 211 ? -12.068 2.714 32.524 1.00 85.81 211 VAL A O 1
ATOM 1586 N N . ARG A 1 212 ? -11.862 3.953 30.669 1.00 83.25 212 ARG A N 1
ATOM 1587 C CA . ARG A 1 212 ? -12.334 5.199 31.284 1.00 83.25 212 ARG A CA 1
ATOM 1588 C C . ARG A 1 212 ? -13.753 5.075 31.842 1.00 83.25 212 ARG A C 1
ATOM 1590 O O . ARG A 1 212 ? -14.001 5.486 32.972 1.00 83.25 212 ARG A O 1
ATOM 1597 N N . ASN A 1 213 ? -14.681 4.537 31.055 1.00 81.62 213 ASN A N 1
ATOM 1598 C CA . ASN A 1 213 ? -16.090 4.447 31.439 1.00 81.62 213 ASN A CA 1
ATOM 1599 C C . ASN A 1 213 ? -16.362 3.344 32.471 1.00 81.62 213 ASN A C 1
ATOM 1601 O O . ASN A 1 213 ? -17.306 3.479 33.243 1.00 81.62 213 ASN A O 1
ATOM 1605 N N . VAL A 1 214 ? -15.559 2.276 32.491 1.00 80.00 214 VAL A N 1
ATOM 1606 C CA . VAL A 1 214 ? -15.719 1.167 33.442 1.00 80.00 214 VAL A CA 1
ATOM 1607 C C . VAL A 1 214 ? -15.013 1.447 34.769 1.00 80.00 214 VAL A C 1
ATOM 1609 O O . VAL A 1 214 ? -15.581 1.146 35.813 1.00 80.00 214 VAL A O 1
ATOM 1612 N N . CYS A 1 215 ? -13.801 2.012 34.747 1.00 76.19 215 CYS A N 1
ATOM 1613 C CA . CYS A 1 215 ? -12.972 2.138 35.950 1.00 76.19 215 CYS A CA 1
ATOM 1614 C C . CYS A 1 215 ? -13.066 3.502 36.648 1.00 76.19 215 CYS A C 1
ATOM 1616 O O . CYS A 1 215 ? -12.755 3.576 37.830 1.00 76.19 215 CYS A O 1
ATOM 1618 N N . PHE A 1 216 ? -13.432 4.580 35.941 1.00 71.81 216 PHE A N 1
ATOM 1619 C CA . PHE A 1 216 ? -13.277 5.950 36.463 1.00 71.81 216 PHE A CA 1
ATOM 1620 C C . PHE A 1 216 ? -14.569 6.778 36.520 1.00 71.81 216 PHE A C 1
ATOM 1622 O O . PHE A 1 216 ? -14.533 7.906 37.007 1.00 71.81 216 PHE A O 1
ATOM 1629 N N . LYS A 1 217 ? -15.702 6.274 36.015 1.00 74.31 217 LYS A N 1
ATOM 1630 C CA . LYS A 1 217 ? -16.999 6.961 36.113 1.00 74.31 217 LYS A CA 1
ATOM 1631 C C . LYS A 1 217 ? -17.904 6.262 37.122 1.00 74.31 217 LYS A C 1
ATOM 1633 O O . LYS A 1 217 ? -18.248 5.098 36.939 1.00 74.31 217 LYS A O 1
ATOM 1638 N N . GLU A 1 218 ? -18.338 7.010 38.131 1.00 64.06 218 GLU A N 1
ATOM 1639 C CA . GLU A 1 218 ? -19.368 6.600 39.085 1.00 64.06 218 GLU A CA 1
ATOM 1640 C C . GLU A 1 218 ? -20.616 7.489 38.901 1.00 64.06 218 GLU A C 1
ATOM 1642 O O . GLU A 1 218 ? -20.493 8.712 38.998 1.00 64.06 218 GLU A O 1
ATOM 1647 N N . PRO A 1 219 ? -21.811 6.929 38.618 1.00 67.12 219 PRO A N 1
ATOM 1648 C CA . PRO A 1 219 ? -22.091 5.520 38.334 1.00 67.12 219 PRO A CA 1
ATOM 1649 C C . PRO A 1 219 ? -21.575 5.080 36.943 1.00 67.12 219 PRO A C 1
ATOM 1651 O O . PRO A 1 219 ? -21.421 5.918 36.049 1.00 67.12 219 PRO A O 1
ATOM 1654 N N . PRO A 1 220 ? -21.343 3.772 36.716 1.00 64.12 220 PRO A N 1
ATOM 1655 C CA . PRO A 1 220 ? -20.927 3.257 35.414 1.00 64.12 220 PRO A CA 1
ATOM 1656 C C . PRO A 1 220 ? -22.013 3.501 34.354 1.00 64.12 220 PRO A C 1
ATOM 1658 O O . PRO A 1 220 ? -23.021 2.801 34.305 1.00 64.12 220 PRO A O 1
ATOM 1661 N N . GLN A 1 221 ? -21.803 4.482 33.476 1.00 67.50 221 GLN A N 1
ATOM 1662 C CA . GLN A 1 221 ? -22.731 4.850 32.391 1.00 67.50 221 GLN A CA 1
ATOM 1663 C C . GLN A 1 221 ? -22.531 4.008 31.119 1.00 67.50 221 GLN A C 1
ATOM 1665 O O . GLN A 1 221 ? -22.694 4.501 30.003 1.00 67.50 221 GLN A O 1
ATOM 1670 N N . LEU A 1 222 ? -22.102 2.752 31.253 1.00 69.44 222 LEU A N 1
ATOM 1671 C CA . LEU A 1 222 ? -21.955 1.881 30.092 1.00 69.44 222 LEU A CA 1
ATOM 1672 C C . LEU A 1 222 ? -23.299 1.207 29.820 1.00 69.44 222 LEU A C 1
ATOM 1674 O O . LEU A 1 222 ? -23.645 0.247 30.500 1.00 69.44 222 LEU A O 1
ATOM 1678 N N . ASP A 1 223 ? -24.031 1.695 28.824 1.00 73.81 223 ASP A N 1
ATOM 1679 C CA . ASP A 1 223 ? -25.157 0.967 28.246 1.00 73.81 223 ASP A CA 1
ATOM 1680 C C . ASP A 1 223 ? -24.660 0.192 27.018 1.00 73.81 223 ASP A C 1
ATOM 1682 O O . ASP A 1 223 ? -24.411 0.738 25.947 1.00 73.81 223 ASP A O 1
ATOM 1686 N N . VAL A 1 224 ? -24.446 -1.111 27.169 1.00 73.62 224 VAL A N 1
ATOM 1687 C CA . VAL A 1 224 ? -23.944 -1.932 26.057 1.00 73.62 2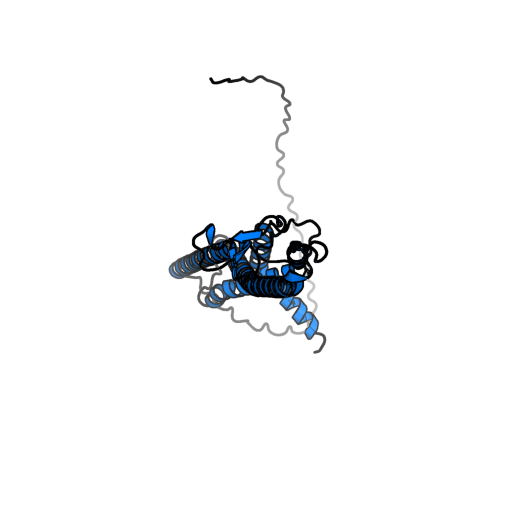24 VAL A CA 1
ATOM 1688 C C . VAL A 1 224 ? -25.046 -2.217 25.032 1.00 73.62 224 VAL A C 1
ATOM 1690 O O . VAL A 1 224 ? -24.741 -2.396 23.857 1.00 73.62 224 VAL A O 1
ATOM 1693 N N . VAL A 1 225 ? -26.319 -2.228 25.435 1.00 76.38 225 VAL A N 1
ATOM 1694 C CA . VAL A 1 225 ? -27.442 -2.574 24.548 1.00 76.38 225 VAL A CA 1
ATOM 1695 C C . VAL A 1 225 ? -27.678 -1.467 23.526 1.00 76.38 225 VAL A C 1
ATOM 1697 O O . VAL A 1 225 ? -27.894 -1.751 22.350 1.00 76.38 225 VAL A O 1
ATOM 1700 N N . THR A 1 226 ? -27.550 -0.216 23.951 1.00 79.31 226 THR A N 1
ATOM 1701 C CA . THR A 1 226 ? -27.721 0.937 23.062 1.00 79.31 226 THR A CA 1
ATOM 1702 C C . THR A 1 226 ? -26.472 1.193 22.211 1.00 79.31 226 THR A C 1
ATOM 1704 O O . THR A 1 226 ? -26.572 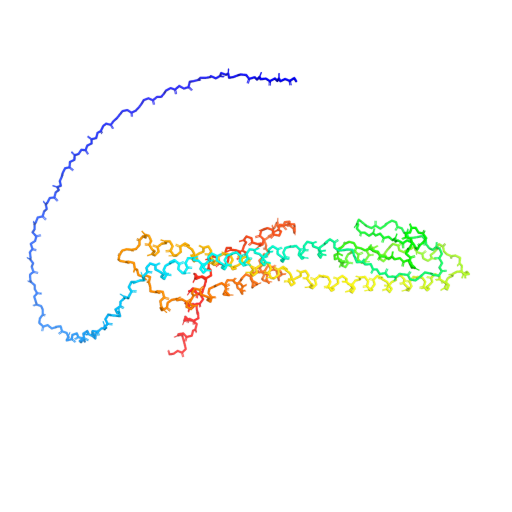1.552 21.038 1.00 79.31 226 THR A O 1
ATOM 1707 N N . TRP A 1 227 ? -25.273 0.964 22.762 1.00 80.50 227 TRP A N 1
ATOM 1708 C CA . TRP A 1 227 ? -24.021 1.401 22.131 1.00 80.50 227 TRP A CA 1
ATOM 1709 C C . TRP A 1 227 ? -23.250 0.303 21.381 1.00 80.50 227 TRP A C 1
ATOM 1711 O O . TRP A 1 227 ? -22.271 0.621 20.701 1.00 80.50 227 TRP A O 1
ATOM 1721 N N . TRP A 1 228 ? -23.652 -0.974 21.427 1.00 81.62 228 TRP A N 1
ATOM 1722 C CA . TRP A 1 228 ? -22.935 -2.033 20.693 1.00 81.62 228 TRP A CA 1
ATOM 1723 C C . TRP A 1 228 ? -22.800 -1.785 19.176 1.00 81.62 228 TRP A C 1
ATOM 1725 O O . TRP A 1 228 ? -21.706 -2.050 18.663 1.00 81.62 228 TRP A O 1
ATOM 1735 N N . PRO A 1 229 ? -23.797 -1.234 18.437 1.00 85.88 229 PRO A N 1
ATOM 1736 C CA . PRO A 1 229 ? -23.640 -1.012 16.999 1.00 85.88 229 PRO A CA 1
ATOM 1737 C C . PRO A 1 229 ? -22.539 0.012 16.724 1.00 85.88 229 PRO A C 1
ATOM 1739 O O . PRO A 1 229 ? -21.768 -0.122 15.777 1.00 85.88 229 PRO A O 1
ATOM 1742 N N . TRP A 1 230 ? -22.412 1.011 17.601 1.00 85.12 230 TRP A N 1
ATOM 1743 C CA . TRP A 1 230 ? -21.368 2.023 17.518 1.00 85.12 230 TRP A CA 1
ATOM 1744 C C . TRP A 1 230 ? -19.968 1.417 17.675 1.00 85.12 230 TRP A C 1
ATOM 1746 O O . TRP A 1 230 ? -19.072 1.734 16.891 1.00 85.12 230 TRP A O 1
ATOM 1756 N N . TYR A 1 231 ? -19.781 0.497 18.626 1.00 83.62 231 TYR A N 1
ATOM 1757 C CA . TYR A 1 231 ? -18.508 -0.212 18.801 1.00 83.62 231 TYR A CA 1
ATOM 1758 C C . TYR A 1 231 ? -18.159 -1.124 17.615 1.00 83.62 231 TYR A C 1
ATOM 1760 O O . TYR A 1 231 ? -16.980 -1.278 17.308 1.00 83.62 231 TYR A O 1
ATOM 1768 N N . VAL A 1 232 ? -19.155 -1.681 16.919 1.00 86.19 232 VAL A N 1
ATOM 1769 C CA . VAL A 1 232 ? -18.951 -2.506 15.714 1.00 86.19 232 VAL A CA 1
ATOM 1770 C C . VAL A 1 232 ? -18.651 -1.661 14.471 1.00 86.19 232 VAL A C 1
ATOM 1772 O O . VAL A 1 232 ? -17.846 -2.068 13.638 1.00 86.19 232 VAL A O 1
ATOM 1775 N N . MET A 1 233 ? -19.254 -0.477 14.342 1.00 88.62 233 MET A N 1
ATOM 1776 C CA . MET A 1 233 ? -19.049 0.405 13.182 1.00 88.62 233 MET A CA 1
ATOM 1777 C C . MET A 1 233 ? -17.763 1.234 13.275 1.00 88.62 233 MET A C 1
ATOM 1779 O O . MET A 1 233 ? -17.172 1.582 12.253 1.00 88.62 233 MET A O 1
ATOM 1783 N N . ARG A 1 234 ? -17.293 1.537 14.489 1.00 89.44 234 ARG A N 1
ATOM 1784 C CA . ARG A 1 234 ? -16.064 2.310 14.741 1.00 89.44 234 ARG A CA 1
ATOM 1785 C C . ARG A 1 234 ? -14.831 1.805 13.962 1.00 89.44 234 ARG A C 1
ATOM 1787 O O . ARG A 1 234 ? -14.183 2.626 13.313 1.00 89.44 234 ARG A O 1
ATOM 1794 N N . PRO A 1 235 ? -14.502 0.501 13.963 1.00 90.69 235 PRO A N 1
ATOM 1795 C CA . PRO A 1 235 ? -13.369 -0.047 13.213 1.00 90.69 235 PRO A CA 1
ATOM 1796 C C . PRO A 1 235 ? -13.470 0.206 11.705 1.00 90.69 235 PRO A C 1
ATOM 1798 O O . PRO A 1 235 ? -12.477 0.579 11.086 1.00 90.69 235 PRO A O 1
ATOM 1801 N N . LEU A 1 236 ? -14.675 0.089 11.134 1.00 91.12 236 LEU A N 1
ATOM 1802 C CA . LEU A 1 236 ? -14.931 0.374 9.718 1.00 91.12 236 LEU A CA 1
ATOM 1803 C C . LEU A 1 236 ? -14.709 1.857 9.394 1.00 91.12 236 LEU A C 1
ATOM 1805 O O . LEU A 1 236 ? -14.089 2.180 8.384 1.00 91.12 236 LEU A O 1
ATOM 1809 N N . ILE A 1 237 ? -15.155 2.760 10.272 1.00 91.25 237 ILE A N 1
ATOM 1810 C CA . ILE A 1 237 ? -14.905 4.203 10.129 1.00 91.25 237 ILE A CA 1
ATOM 1811 C C . ILE A 1 237 ? -13.397 4.486 10.174 1.00 91.25 237 ILE A C 1
ATOM 1813 O O . ILE A 1 237 ? -12.881 5.208 9.323 1.00 91.25 237 ILE A O 1
ATOM 1817 N N . GLY A 1 238 ? -12.681 3.879 11.126 1.00 91.50 238 GLY A N 1
ATOM 1818 C CA . GLY A 1 238 ? -11.223 3.982 11.227 1.00 91.50 238 GLY A CA 1
ATOM 1819 C C . GLY A 1 238 ? -10.506 3.480 9.981 1.00 91.50 238 GLY A C 1
ATOM 1820 O O . GLY A 1 238 ? -9.562 4.116 9.519 1.00 91.50 238 GLY A O 1
ATOM 1821 N N . PHE A 1 239 ? -10.994 2.384 9.403 1.00 93.44 239 PHE A N 1
ATOM 1822 C CA . PHE A 1 239 ? -10.468 1.829 8.164 1.00 93.44 239 PHE A CA 1
ATOM 1823 C C . PHE A 1 239 ? -10.620 2.797 6.987 1.00 93.44 239 PHE A C 1
ATOM 1825 O O . PHE A 1 239 ? -9.644 3.096 6.301 1.00 93.44 239 PHE A O 1
ATOM 1832 N N . VAL A 1 240 ? -11.816 3.353 6.784 1.00 93.50 240 VAL A N 1
ATOM 1833 C CA . VAL A 1 240 ? -12.065 4.322 5.705 1.00 93.50 240 VAL A CA 1
ATOM 1834 C C . VAL A 1 240 ? -11.238 5.596 5.890 1.00 93.50 240 VAL A C 1
ATOM 1836 O O . VAL A 1 240 ? -10.639 6.075 4.929 1.00 93.50 240 VAL A O 1
ATOM 1839 N N . LEU A 1 241 ? -11.141 6.119 7.116 1.00 91.81 241 LEU A N 1
ATOM 1840 C CA . LEU A 1 241 ? -10.317 7.297 7.408 1.00 91.81 241 LEU A CA 1
ATOM 1841 C C . LEU A 1 241 ? -8.819 7.030 7.208 1.00 91.81 241 LEU A C 1
ATOM 1843 O O . LEU A 1 241 ? -8.109 7.900 6.708 1.00 91.81 241 LEU A O 1
ATOM 1847 N N . GLY A 1 242 ? -8.341 5.832 7.550 1.00 92.25 242 GLY A N 1
ATOM 1848 C CA . GLY A 1 242 ? -6.964 5.413 7.287 1.00 92.25 242 GLY A CA 1
ATOM 1849 C C . GLY A 1 242 ? -6.649 5.340 5.790 1.00 92.25 242 GLY A C 1
ATOM 1850 O O . GLY A 1 242 ? -5.615 5.851 5.359 1.00 92.25 242 GLY A O 1
ATOM 1851 N N . MET A 1 243 ? -7.564 4.784 4.983 1.00 92.19 243 MET A N 1
ATOM 1852 C CA . MET A 1 243 ? -7.440 4.790 3.518 1.00 92.19 243 MET A CA 1
ATOM 1853 C C . MET A 1 243 ? -7.413 6.218 2.965 1.00 92.19 243 MET A C 1
ATOM 1855 O O . MET A 1 243 ? -6.525 6.559 2.188 1.00 92.19 243 MET A O 1
ATOM 1859 N N . LEU A 1 244 ? -8.345 7.069 3.408 1.00 91.00 244 LEU A N 1
ATOM 1860 C CA . LEU A 1 244 ? -8.423 8.469 2.990 1.00 91.00 244 LEU A CA 1
ATOM 1861 C C . LEU A 1 244 ? -7.124 9.226 3.312 1.00 91.00 244 LEU A C 1
ATOM 1863 O O . LEU A 1 244 ? -6.620 9.967 2.471 1.00 91.00 244 LEU A O 1
ATOM 1867 N N . ALA A 1 245 ? -6.555 9.008 4.499 1.00 89.62 245 ALA A N 1
ATOM 1868 C CA . ALA A 1 245 ? -5.297 9.626 4.903 1.00 89.62 245 ALA A CA 1
ATOM 1869 C C . ALA A 1 245 ? -4.132 9.223 3.983 1.00 89.62 245 ALA A C 1
ATOM 1871 O O . ALA A 1 245 ? -3.378 10.095 3.552 1.00 89.62 245 ALA A O 1
ATOM 1872 N N . ILE A 1 246 ? -4.012 7.939 3.617 1.00 89.00 246 ILE A N 1
ATOM 1873 C CA . ILE A 1 246 ? -3.017 7.502 2.622 1.00 89.00 246 ILE A CA 1
ATOM 1874 C C . ILE A 1 246 ? -3.276 8.148 1.263 1.00 89.00 246 ILE A C 1
ATOM 1876 O O . ILE A 1 246 ? -2.335 8.662 0.665 1.00 89.00 246 ILE A O 1
ATOM 1880 N N . SER A 1 247 ? -4.523 8.185 0.782 1.00 88.12 247 SER A N 1
ATOM 1881 C CA . SER A 1 247 ? -4.844 8.840 -0.492 1.00 88.12 247 SER A CA 1
ATOM 1882 C C . SER A 1 247 ? -4.428 10.312 -0.503 1.00 88.12 247 SER A C 1
ATOM 1884 O O . SER A 1 247 ? -3.829 10.760 -1.477 1.00 88.12 247 SER A O 1
ATOM 1886 N N . MET A 1 248 ? -4.672 11.051 0.586 1.00 86.38 248 MET A N 1
ATOM 1887 C CA . MET A 1 248 ? -4.254 12.452 0.699 1.00 86.38 248 MET A CA 1
ATOM 1888 C C . MET A 1 248 ? -2.729 12.609 0.682 1.00 86.38 248 MET A C 1
ATOM 1890 O O . MET A 1 248 ? -2.219 13.481 -0.020 1.00 86.38 248 MET A O 1
ATOM 1894 N N . ILE A 1 249 ? -2.001 11.746 1.398 1.00 84.06 249 ILE A N 1
ATOM 1895 C CA . ILE A 1 249 ? -0.530 11.737 1.388 1.00 84.06 249 ILE A CA 1
ATOM 1896 C C . ILE A 1 249 ? -0.010 11.457 -0.028 1.00 84.06 249 ILE A C 1
ATOM 1898 O O . ILE A 1 249 ? 0.841 12.190 -0.521 1.00 84.06 249 ILE A O 1
ATOM 1902 N N . MET A 1 250 ? -0.557 10.448 -0.712 1.00 79.12 250 MET A N 1
ATOM 1903 C CA . MET A 1 250 ? -0.138 10.081 -2.070 1.00 79.12 250 MET A CA 1
ATOM 1904 C C . MET A 1 250 ? -0.454 11.159 -3.112 1.00 79.12 250 MET A C 1
ATOM 1906 O O . MET A 1 250 ? 0.279 11.298 -4.083 1.00 79.12 250 MET A O 1
ATOM 1910 N N . SER A 1 251 ? -1.526 11.928 -2.915 1.00 82.38 251 SER A N 1
ATOM 1911 C CA . SER A 1 251 ? -1.891 13.048 -3.793 1.00 82.38 251 SER A CA 1
ATOM 1912 C C . SER A 1 251 ? -1.086 14.334 -3.558 1.00 82.38 251 SER A C 1
ATOM 1914 O O . SER A 1 251 ? -1.334 15.326 -4.235 1.00 82.38 251 SER A O 1
ATOM 1916 N N . GLY A 1 252 ? -0.161 14.348 -2.590 1.00 73.56 252 GLY A N 1
ATOM 1917 C CA . GLY A 1 252 ? 0.653 15.525 -2.271 1.00 73.56 252 GLY A CA 1
ATOM 1918 C C . GLY A 1 252 ? -0.045 16.583 -1.406 1.00 73.56 252 GLY A C 1
ATOM 1919 O O . GLY A 1 252 ? 0.568 17.586 -1.063 1.00 73.56 252 GLY A O 1
ATOM 1920 N N . PHE A 1 253 ? -1.295 16.370 -0.966 1.00 71.31 253 PHE A N 1
ATOM 1921 C CA . PHE A 1 253 ? -1.974 17.306 -0.051 1.00 71.31 253 PHE A CA 1
ATOM 1922 C C . PHE A 1 253 ? -1.291 17.413 1.324 1.00 71.31 253 PHE A C 1
ATOM 1924 O O . PHE A 1 253 ? -1.478 18.408 2.022 1.00 71.31 253 PHE A O 1
ATOM 1931 N N . LEU A 1 254 ? -0.521 16.394 1.723 1.00 65.62 254 LEU A N 1
ATOM 1932 C CA . LEU A 1 254 ? 0.316 16.391 2.928 1.00 65.62 254 LEU A CA 1
ATOM 1933 C C . LEU A 1 254 ? 1.803 16.232 2.569 1.00 65.62 254 LEU A C 1
ATOM 1935 O O . LEU A 1 254 ? 2.493 15.369 3.117 1.00 65.62 254 LEU A O 1
ATOM 1939 N N . GLU A 1 255 ? 2.308 17.048 1.643 1.00 58.03 255 GLU A N 1
ATOM 1940 C CA . GLU A 1 255 ? 3.751 17.150 1.419 1.00 58.03 255 GLU A CA 1
ATOM 1941 C C . GLU A 1 255 ? 4.435 17.778 2.640 1.00 58.03 255 GLU A C 1
ATOM 1943 O O . GLU A 1 255 ? 4.301 18.964 2.937 1.00 58.03 255 GLU A O 1
ATOM 1948 N N . ILE A 1 256 ? 5.163 16.945 3.384 1.00 57.41 256 ILE A N 1
ATOM 1949 C CA . ILE A 1 256 ? 6.093 17.394 4.417 1.00 57.41 256 ILE A CA 1
ATOM 1950 C C . ILE A 1 256 ? 7.480 17.373 3.782 1.00 57.41 256 ILE A C 1
ATOM 1952 O O . ILE A 1 256 ? 8.047 16.307 3.523 1.00 57.41 256 ILE A O 1
ATOM 1956 N N . ASP A 1 257 ? 7.989 18.573 3.542 1.00 44.44 257 ASP A N 1
ATOM 1957 C CA . ASP A 1 257 ? 9.198 18.920 2.796 1.00 44.44 257 ASP A CA 1
ATOM 1958 C C . ASP A 1 257 ? 10.489 18.471 3.527 1.00 44.44 257 ASP A C 1
ATOM 1960 O O . ASP A 1 257 ? 11.231 19.288 4.060 1.00 44.44 257 ASP A O 1
ATOM 1964 N N . ASN A 1 258 ? 10.683 17.152 3.711 1.00 44.12 258 ASN A N 1
ATOM 1965 C CA . ASN A 1 258 ? 11.955 16.484 4.086 1.00 44.12 258 ASN A CA 1
ATOM 1966 C C . ASN A 1 258 ? 11.844 14.960 4.331 1.00 44.12 258 ASN A C 1
ATOM 1968 O O . ASN A 1 258 ? 12.690 14.352 4.994 1.00 44.12 258 ASN A O 1
ATOM 1972 N N . GLN A 1 259 ? 10.781 14.304 3.871 1.00 47.38 259 GLN A N 1
ATOM 1973 C CA . GLN A 1 259 ? 10.549 12.899 4.208 1.00 47.38 259 GLN A CA 1
ATOM 1974 C C . GLN A 1 259 ? 11.223 11.978 3.188 1.00 47.38 259 GLN A C 1
ATOM 1976 O O . GLN A 1 259 ? 10.846 11.911 2.023 1.00 47.38 259 GLN A O 1
ATOM 1981 N N . ASN A 1 260 ? 12.223 11.230 3.652 1.00 44.50 260 ASN A N 1
ATOM 1982 C CA . ASN A 1 260 ? 12.849 10.164 2.880 1.00 44.50 260 ASN A CA 1
ATOM 1983 C C . ASN A 1 260 ? 11.752 9.141 2.486 1.00 44.50 260 ASN A C 1
ATOM 1985 O O . ASN A 1 260 ? 11.110 8.595 3.392 1.00 44.50 260 ASN A O 1
ATOM 1989 N N . PRO A 1 261 ? 11.544 8.814 1.194 1.00 47.81 261 PRO A N 1
ATOM 1990 C CA . PRO A 1 261 ? 10.478 7.913 0.718 1.00 47.81 261 PRO A CA 1
ATOM 1991 C C . PRO A 1 261 ? 10.569 6.472 1.261 1.00 47.81 261 PRO A C 1
ATOM 1993 O O . PRO A 1 261 ? 9.727 5.631 0.971 1.00 47.81 261 PRO A O 1
ATOM 1996 N N . ARG A 1 262 ? 11.588 6.174 2.078 1.00 44.94 262 ARG A N 1
ATOM 1997 C CA . ARG A 1 262 ? 11.750 4.920 2.825 1.00 44.94 262 ARG A CA 1
ATOM 1998 C C . ARG A 1 262 ? 10.970 4.845 4.137 1.00 44.94 262 ARG A C 1
ATOM 2000 O O . ARG A 1 262 ? 10.897 3.762 4.714 1.00 44.94 262 ARG A O 1
ATOM 2007 N N . SER A 1 263 ? 10.388 5.933 4.636 1.00 60.50 263 SER A N 1
ATOM 2008 C CA . SER A 1 263 ? 9.671 5.898 5.914 1.00 60.50 263 SER A CA 1
ATOM 2009 C C . SER A 1 263 ? 8.203 5.493 5.743 1.00 60.50 263 SER A C 1
ATOM 2011 O O . SER A 1 263 ? 7.296 6.212 6.155 1.00 60.50 263 SER A O 1
ATOM 2013 N N . ASN A 1 264 ? 7.944 4.303 5.184 1.00 67.81 264 ASN A N 1
ATOM 2014 C CA . ASN A 1 264 ? 6.595 3.717 5.193 1.00 67.81 264 ASN A CA 1
ATOM 2015 C C . ASN A 1 264 ? 6.010 3.733 6.622 1.00 67.81 264 ASN A C 1
ATOM 2017 O O . ASN A 1 264 ? 4.834 4.009 6.813 1.00 67.81 264 ASN A O 1
ATOM 2021 N N . VAL A 1 265 ? 6.856 3.551 7.643 1.00 77.12 265 VAL A N 1
ATOM 2022 C CA . VAL A 1 265 ? 6.497 3.608 9.071 1.00 77.12 265 VAL A CA 1
ATOM 2023 C C . VAL A 1 265 ? 5.904 4.959 9.494 1.00 77.12 265 VAL A C 1
ATOM 2025 O O . VAL A 1 265 ? 4.993 4.997 10.324 1.00 77.12 265 VAL A O 1
ATOM 2028 N N . TRP A 1 266 ? 6.378 6.072 8.931 1.00 82.12 266 TRP A N 1
ATOM 2029 C CA . TRP A 1 266 ? 5.847 7.398 9.245 1.00 82.12 266 TRP A CA 1
ATOM 2030 C C . TRP A 1 266 ? 4.411 7.567 8.751 1.00 82.12 266 TRP A C 1
ATOM 2032 O O . TRP A 1 266 ? 3.540 7.957 9.529 1.00 82.12 266 TRP A O 1
ATOM 2042 N N . TRP A 1 267 ? 4.138 7.210 7.493 1.00 83.00 267 TRP A N 1
ATOM 2043 C CA . TRP A 1 267 ? 2.780 7.270 6.945 1.00 83.00 267 TRP A CA 1
ATOM 2044 C C . TRP A 1 267 ? 1.824 6.376 7.735 1.00 83.00 267 TRP A C 1
ATOM 2046 O O . TRP A 1 267 ? 0.720 6.801 8.075 1.00 83.00 267 TRP A O 1
ATOM 2056 N N . LEU A 1 268 ? 2.279 5.185 8.133 1.00 84.25 268 LEU A N 1
ATOM 2057 C CA . LEU A 1 268 ? 1.502 4.292 8.995 1.00 84.25 268 LEU A CA 1
ATOM 2058 C C . LEU A 1 268 ? 1.205 4.923 10.360 1.00 84.25 268 LEU A C 1
ATOM 2060 O O . LEU A 1 268 ? 0.074 4.852 10.837 1.00 84.25 268 LEU A O 1
ATOM 2064 N N . SER A 1 269 ? 2.177 5.617 10.951 1.00 86.12 269 SER A N 1
ATOM 2065 C CA . SER A 1 269 ? 1.982 6.339 12.212 1.00 86.12 269 SER A CA 1
ATOM 2066 C C . SER A 1 269 ? 0.930 7.443 12.069 1.00 86.12 269 SER A C 1
ATOM 2068 O O . SER A 1 269 ? 0.027 7.533 12.898 1.00 86.12 269 SER A O 1
ATOM 2070 N N . ILE A 1 270 ? 0.977 8.229 10.986 1.00 87.62 270 ILE A N 1
ATOM 2071 C CA . ILE A 1 270 ? -0.040 9.253 10.704 1.00 87.62 270 ILE A CA 1
ATOM 2072 C C . ILE A 1 270 ? -1.424 8.615 10.575 1.00 87.62 270 ILE A C 1
ATOM 2074 O O . ILE A 1 270 ? -2.362 9.078 11.217 1.00 87.62 270 ILE A O 1
ATOM 2078 N N . THR A 1 271 ? -1.568 7.542 9.795 1.00 89.62 271 THR A N 1
ATOM 2079 C CA . THR A 1 271 ? -2.877 6.885 9.618 1.00 89.62 271 THR A CA 1
ATOM 2080 C C . THR A 1 271 ? -3.437 6.340 10.932 1.00 89.62 271 THR A C 1
ATOM 2082 O O . THR A 1 271 ? -4.633 6.472 11.188 1.00 89.62 271 THR A O 1
ATOM 2085 N N . ALA A 1 272 ? -2.579 5.809 11.809 1.00 89.62 272 ALA A N 1
ATOM 2086 C CA . ALA A 1 272 ? -2.976 5.378 13.143 1.00 89.62 272 ALA A CA 1
ATOM 2087 C C . ALA A 1 272 ? -3.417 6.559 14.025 1.00 89.62 272 ALA A C 1
ATOM 2089 O O . ALA A 1 272 ? -4.431 6.450 14.715 1.00 89.62 272 ALA A O 1
ATOM 2090 N N . LEU A 1 273 ? -2.723 7.705 13.973 1.00 89.75 273 LEU A N 1
ATOM 2091 C CA . LEU A 1 273 ? -3.150 8.927 14.667 1.00 89.75 273 LEU A CA 1
ATOM 2092 C C . LEU A 1 273 ? -4.487 9.461 14.134 1.00 89.75 273 LEU A C 1
ATOM 2094 O O . LEU A 1 273 ? -5.346 9.848 14.926 1.00 89.75 273 LEU A O 1
ATOM 2098 N N . VAL A 1 274 ? -4.684 9.456 12.813 1.00 90.50 274 VAL A N 1
ATOM 2099 C CA . VAL A 1 274 ? -5.951 9.853 12.178 1.00 90.50 274 VAL A CA 1
ATOM 2100 C C . VAL A 1 274 ? -7.084 8.943 12.647 1.00 90.50 274 VAL A C 1
ATOM 2102 O O . VAL A 1 274 ? -8.141 9.433 13.040 1.00 90.50 274 VAL A O 1
ATOM 2105 N N . GLY A 1 275 ? -6.848 7.629 12.682 1.00 89.12 275 GLY A N 1
ATOM 2106 C CA . GLY A 1 275 ? -7.785 6.667 13.254 1.00 89.12 275 GLY A CA 1
ATOM 2107 C C . GLY A 1 275 ? -8.086 6.954 14.725 1.00 89.12 275 GLY A C 1
ATOM 2108 O O . GLY A 1 275 ? -9.244 7.017 15.125 1.00 89.12 275 GLY A O 1
ATOM 2109 N N . PHE A 1 276 ? -7.062 7.208 15.540 1.00 90.50 276 PHE A N 1
ATOM 2110 C CA . PHE A 1 276 ? -7.240 7.533 16.956 1.00 90.50 276 PHE A CA 1
ATOM 2111 C C . PHE A 1 276 ? -8.095 8.794 17.170 1.00 90.50 276 PHE A C 1
ATOM 2113 O O . PHE A 1 276 ? -8.963 8.805 18.041 1.00 90.50 276 PHE A O 1
ATOM 2120 N N . GLY A 1 277 ? -7.889 9.832 16.354 1.00 88.44 277 GLY A N 1
ATOM 2121 C CA . GLY A 1 277 ? -8.633 11.095 16.397 1.00 88.44 277 GLY A CA 1
ATOM 2122 C C . GLY A 1 277 ? -9.957 11.102 15.622 1.00 88.44 277 GLY A C 1
ATOM 2123 O O . GLY A 1 277 ? -10.568 12.165 15.478 1.00 88.44 277 GLY A O 1
ATOM 2124 N N . ALA A 1 278 ? -10.413 9.956 15.106 1.00 87.75 278 ALA A N 1
ATOM 2125 C CA . ALA A 1 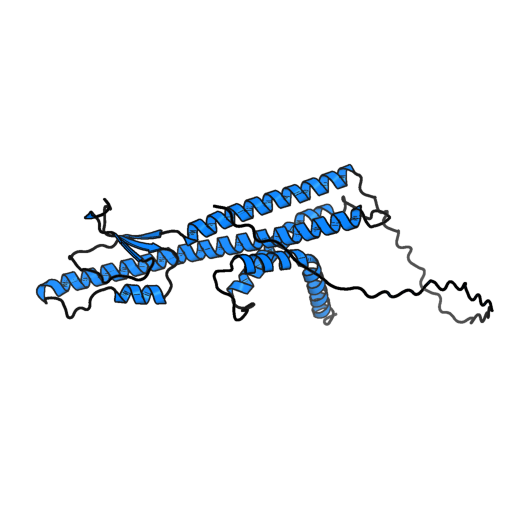278 ? -11.596 9.868 14.248 1.00 87.75 278 ALA A CA 1
ATOM 2126 C C . ALA A 1 278 ? -12.862 10.444 14.905 1.00 87.75 278 ALA A C 1
ATOM 2128 O O . ALA A 1 278 ? -13.656 11.118 14.247 1.00 87.75 278 ALA A O 1
ATOM 2129 N N . SER A 1 279 ? -13.058 10.215 16.208 1.00 82.50 279 SER A N 1
ATOM 2130 C CA . SER A 1 279 ? -14.227 10.713 16.948 1.00 82.50 279 SER A CA 1
ATOM 2131 C C . SER A 1 279 ? -14.283 12.239 17.018 1.00 82.50 279 SER A C 1
ATOM 2133 O O . SER A 1 279 ? -15.339 12.846 16.823 1.00 82.50 279 SER A O 1
ATOM 2135 N N . GLU A 1 280 ? -13.146 12.870 17.282 1.00 83.56 280 GLU A N 1
ATOM 2136 C CA . GLU A 1 280 ? -12.994 14.313 17.381 1.00 83.56 280 GLU A CA 1
ATOM 2137 C C . GLU A 1 280 ? -13.096 14.953 15.992 1.00 83.56 280 GLU A C 1
ATOM 2139 O O . GLU A 1 280 ? -13.762 15.979 15.838 1.00 83.56 280 GLU A O 1
ATOM 2144 N N . PHE A 1 281 ? -12.511 14.316 14.972 1.00 79.50 281 PHE A N 1
ATOM 2145 C CA . PHE A 1 281 ? -12.638 14.739 13.579 1.00 79.50 281 PHE A CA 1
ATOM 2146 C C . PHE A 1 281 ? -14.099 14.726 13.114 1.00 79.50 281 PHE A C 1
ATOM 2148 O O . PHE A 1 281 ? -14.591 15.744 12.632 1.00 79.50 281 PHE A O 1
ATOM 2155 N N . MET A 1 282 ? -14.831 13.631 13.344 1.00 79.75 282 MET A N 1
ATOM 2156 C CA . MET A 1 282 ? -16.254 13.526 12.995 1.00 79.75 282 MET A CA 1
ATOM 2157 C C . MET A 1 282 ? -17.116 14.549 13.741 1.00 79.75 282 MET A C 1
ATOM 2159 O O . MET A 1 282 ? -18.030 15.133 13.161 1.00 79.75 282 MET A O 1
ATOM 2163 N N . SER A 1 283 ? -16.807 14.809 15.013 1.00 79.75 283 SER A N 1
ATOM 2164 C CA . SER A 1 283 ? -17.516 15.819 15.808 1.00 79.75 283 SER A CA 1
ATOM 2165 C C . SER A 1 283 ? -17.306 17.226 15.245 1.00 79.75 283 SER A C 1
ATOM 2167 O O . SER A 1 283 ? -18.265 17.980 15.085 1.00 79.75 283 SER A O 1
ATOM 2169 N N . ARG A 1 284 ? -16.065 17.574 14.879 1.00 81.31 284 ARG A N 1
ATOM 2170 C CA . ARG A 1 284 ? -15.748 18.857 14.235 1.00 81.31 284 ARG A CA 1
ATOM 2171 C C . ARG A 1 284 ? -16.376 18.969 12.850 1.00 81.31 284 ARG A C 1
ATOM 2173 O O . ARG A 1 284 ? -16.926 20.015 12.529 1.00 81.31 284 ARG A O 1
ATOM 2180 N N . LEU A 1 285 ? -16.361 17.895 12.065 1.00 79.56 285 LEU A N 1
ATOM 2181 C CA . LEU A 1 285 ? -16.987 17.857 10.745 1.00 79.56 285 LEU A CA 1
ATOM 2182 C C . LEU A 1 285 ? -18.497 18.090 10.850 1.00 79.56 285 LEU A C 1
ATOM 2184 O O . LEU A 1 285 ? -19.044 18.896 10.104 1.00 79.56 285 LEU A O 1
ATOM 2188 N N . ARG A 1 286 ? -19.160 17.482 11.839 1.00 83.50 286 ARG A N 1
ATOM 2189 C CA . ARG A 1 286 ? -20.577 17.735 12.123 1.00 83.50 286 ARG A CA 1
ATOM 2190 C C . ARG A 1 286 ? -20.848 19.194 12.494 1.00 83.50 286 ARG A C 1
ATOM 2192 O O . ARG A 1 286 ? -21.845 19.736 12.033 1.00 83.50 286 ARG A O 1
ATOM 2199 N N . LEU A 1 287 ? -19.985 19.831 13.291 1.00 84.12 287 LEU A N 1
ATOM 2200 C CA . LEU A 1 287 ? -20.117 21.256 13.626 1.00 84.12 287 LEU A CA 1
ATOM 2201 C C . LEU A 1 287 ? -19.965 22.152 12.392 1.00 84.12 287 LEU A C 1
ATOM 2203 O O . LEU A 1 287 ? -20.733 23.094 12.232 1.00 84.12 287 LEU A O 1
ATOM 2207 N N . VAL A 1 288 ? -19.017 21.842 11.505 1.00 82.75 288 VAL A N 1
ATOM 2208 C CA . VAL A 1 288 ? -18.820 22.582 10.248 1.00 82.75 288 VAL A CA 1
ATOM 2209 C C . VAL A 1 288 ? -20.023 22.417 9.323 1.00 82.75 288 VAL A C 1
ATOM 2211 O O . VAL A 1 288 ? -20.544 23.407 8.824 1.00 82.75 288 VAL A O 1
ATOM 2214 N N . VAL A 1 289 ? -20.510 21.188 9.139 1.00 86.81 289 VAL A N 1
ATOM 2215 C CA . VAL A 1 289 ? -21.724 20.904 8.356 1.00 86.81 289 VAL A CA 1
ATOM 2216 C C . VAL A 1 289 ? -22.923 21.643 8.951 1.00 86.81 289 VAL A C 1
ATOM 2218 O O . VAL A 1 289 ? -23.645 22.319 8.227 1.00 86.81 289 VAL A O 1
ATOM 2221 N N . ALA A 1 290 ? -23.105 21.589 10.272 1.00 86.38 290 ALA A N 1
ATOM 2222 C CA . ALA A 1 290 ? -24.172 22.322 10.941 1.00 86.38 290 ALA A CA 1
ATOM 2223 C C . ALA A 1 290 ? -24.053 23.834 10.707 1.00 86.38 290 ALA A C 1
ATOM 2225 O O . ALA A 1 290 ? -25.046 24.455 10.371 1.00 86.38 290 ALA A O 1
ATOM 2226 N N . ALA A 1 291 ? -22.860 24.426 10.802 1.00 87.50 291 ALA A N 1
ATOM 2227 C CA . ALA A 1 291 ? -22.662 25.851 10.533 1.00 87.50 291 ALA A CA 1
ATOM 2228 C C . ALA A 1 291 ? -22.932 26.231 9.062 1.00 87.50 291 ALA A C 1
ATOM 2230 O O . ALA A 1 291 ? -23.531 27.272 8.791 1.00 87.50 291 ALA A O 1
ATOM 2231 N N . LEU A 1 292 ? -22.526 25.379 8.114 1.00 84.06 292 LEU A N 1
ATOM 2232 C CA . LEU A 1 292 ? -22.729 25.596 6.678 1.00 84.06 292 LEU A CA 1
ATOM 2233 C C . LEU A 1 292 ? -24.202 25.510 6.268 1.00 84.06 292 LEU A C 1
ATOM 2235 O O . LEU A 1 292 ? -24.630 26.265 5.404 1.00 84.06 292 LEU A O 1
ATOM 2239 N N . PHE A 1 293 ? -24.975 24.611 6.878 1.00 87.25 293 PHE A N 1
ATOM 2240 C CA . PHE A 1 293 ? -26.383 24.412 6.524 1.00 87.25 293 PHE A CA 1
ATOM 2241 C C . PHE A 1 293 ? -27.366 25.130 7.460 1.00 87.25 293 PHE A C 1
ATOM 2243 O O . PHE A 1 293 ? -28.503 25.362 7.065 1.00 87.25 293 PHE A O 1
ATOM 2250 N N . ALA A 1 294 ? -26.949 25.558 8.656 1.00 72.75 294 ALA A N 1
ATOM 2251 C CA . ALA A 1 294 ? -27.773 26.389 9.543 1.00 72.75 294 ALA A CA 1
ATOM 2252 C C . ALA A 1 294 ? -27.933 27.833 9.041 1.00 72.75 294 ALA A C 1
ATOM 2254 O O . ALA A 1 294 ? -28.799 28.549 9.524 1.00 72.75 294 ALA A O 1
ATOM 2255 N N . THR A 1 295 ? -27.120 28.270 8.077 1.00 55.06 295 THR A N 1
ATOM 2256 C CA . THR A 1 295 ? -27.220 29.608 7.470 1.00 55.06 295 THR A CA 1
ATOM 2257 C C . THR A 1 295 ? -28.232 29.690 6.319 1.00 55.06 295 THR A C 1
ATOM 2259 O O . THR A 1 295 ? -28.397 30.764 5.747 1.00 55.06 295 THR A O 1
ATOM 2262 N N . GLN A 1 296 ? -28.931 28.596 5.984 1.00 51.28 296 GLN A N 1
ATOM 2263 C CA . GLN A 1 296 ? -29.971 28.560 4.940 1.00 51.28 296 GLN A CA 1
ATOM 2264 C C . GLN A 1 296 ? -31.389 28.245 5.465 1.00 51.28 296 GLN A C 1
ATOM 2266 O O . GLN A 1 296 ? -32.257 27.888 4.669 1.00 51.28 296 GLN A O 1
ATOM 2271 N N . GLY A 1 297 ? -31.627 28.360 6.777 1.00 43.94 297 GLY A N 1
ATOM 2272 C CA . GLY A 1 297 ? -32.935 28.150 7.417 1.00 43.94 297 GLY A CA 1
ATOM 2273 C C . GLY A 1 297 ? -33.521 29.427 7.992 1.00 43.94 297 GLY A C 1
ATOM 2274 O O . GLY A 1 297 ? -32.754 30.158 8.656 1.00 43.94 297 GLY A O 1
#

Mean predicted aligned error: 14.67 Å

Radius of gyration: 35.06 Å; Cα contacts (8 Å, |Δi|>4): 284; chains: 1; bounding box: 86×64×105 Å

Foldseek 3Di:
DDDDDDDDYDDDDDDDDDDDDDDDDDDDDDDDDDDDDPDDDDDPDPPPPPPDPQDFDDPVLLVVLVVVLVVLLVVLVVLLVVLVVLLVCLQFDKQKFFFDADDPFDFDDADPQWDWDQCVPPVNPGTMIIGTAADDPVSLVRQLVRGDDPVVDDPVCSVRSVVNNVSSNVRSVVSNVSRVVSVVSNLVSLLQNLLSLLLNLLSVLVVVVSCCQVPPDPPRSDDCVVCVVVSVCLSVLSSVQSSVLSVCVVVCVPDDPPDDPPPSVVSSVVSSNSSNCSVVVVVVVVVVVCVVCVVVD

Solvent-accessible surface area (backbone atoms only — not comparable to full-atom values): 17604 Å² total; per-residue (Å²): 140,87,85,86,86,81,90,81,89,84,88,80,90,87,88,86,90,83,85,89,84,89,81,85,86,88,85,81,89,87,78,90,80,92,78,89,73,98,79,72,78,85,73,78,76,78,75,78,72,77,73,78,78,80,60,63,56,50,71,68,56,54,52,49,52,52,52,51,54,52,50,51,49,51,53,34,52,52,52,30,48,55,28,48,53,51,39,52,54,57,57,68,33,71,48,76,34,72,38,68,71,86,65,94,76,72,67,52,91,67,61,93,54,50,48,77,46,50,26,88,81,69,81,38,97,51,31,30,45,34,34,56,32,72,67,48,72,70,54,50,55,54,58,62,65,31,55,74,68,75,88,82,57,60,79,90,48,46,69,56,48,53,49,33,52,52,32,48,52,51,30,50,51,52,46,45,53,55,21,51,56,50,48,54,52,42,52,52,30,52,31,53,30,17,10,30,30,0,21,50,16,26,45,55,44,49,54,50,52,48,51,45,40,68,76,72,37,88,74,48,78,46,45,58,86,80,44,47,65,55,67,65,48,42,42,57,53,10,22,54,50,1,27,50,48,42,52,40,45,75,70,52,80,60,72,61,98,80,69,64,92,80,48,61,66,55,59,40,51,50,13,19,51,51,7,42,43,42,68,61,49,52,53,51,50,50,52,51,52,46,60,67,56,59,74,77,112

Secondary structure (DSSP, 8-state):
-------------------------------------S-----------------PPPHHHHHHHHHHHHHHHHHHHHHHHHHHHHHHHHHTPEEEEE---SS-PPPPPPPTTEEEE-HHHHT-SS-EEEEESPPPHHHHHHHHTTSPPGGGS-GGGHHHHHHHHHHHHHHHHHHHHHHHHHHHHHHHHHHHHHHHHHHHHHHHHHHHHHHHHHHS-SS----HHHHHHHHHHHHHHHHHHHHHHHHHHHTTTT--TT--TT-HHHHHHHHHHHHHTHHHHHHHHHHHHHHHHHTT-

pLDDT: mean 76.62, std 17.42, range [35.31, 94.5]

Sequence (297 aa):
MAKKVVRRGEGGEAVGSGGPGAVTPVTNPLAARDTADPRTPTAPTPTVVEAEVAHPATDKQKITLAVLLLLWTIVSLFLAGMALERLQAVTMADITVEWRRESEVKLTPGPVGFRYIRSNDCKAESDQLVIMGPMSDEMRLKLVALFPAATAIPPEDATRYEKDVKSYLAAIDDLATASIRLINQNILALLLLGGCCGMVGVQLRSMWDFVRNVCFKEPPQLDVVTWWPWYVMRPLIGFVLGMLAISMIMSGFLEIDNQNPRSNVWWLSITALVGFGASEFMSRLRLVVAALFATQG